Protein AF-X1KIE0-F1 (afdb_monomer_lite)

Sequence (205 aa):
MEVHEKKILDLMSRERAHKWVFWRILEFCVAPKPRAEIGKMILKLPEMGASIFGPAVLMGWLEEAGGIEKVKEKWTATDAGKKVLELEAPEKKILDAVSEEPPYKEIFKRVLKFCESPRTKVEIVEMVEPLIPSERGSTSTTTGTYPCKSPKCCSRLRETRRSSAVNPTYFISKLEEVGGLRWVEKKWRTTEAGRKINQKGEFLG

Radius of gyration: 23.72 Å; chains: 1; bounding box: 44×44×81 Å

Organism: NCBI:txid412755

pLDDT: mean 83.49, std 19.48, range [34.91, 98.38]

Secondary structure (DSSP, 8-state):
--HHHHHHHHHHHHSGGGHHHHHHHHHHTTS-B-HHHHHHHHHTSGGGGG-SS-HHHHHHHHHHHTSEEEETTEEEE-HHHHHHHHHT-HHHHHHHHHHS-GGGHHHHHHHHHHTTS-B-HHHHHHHHGGGS------------------TT-TTS--------PPPTHHHHHHHHHTTSEEEETTEEEE-HHHHHHHHS-GGG-

Foldseek 3Di:
DDQLLVLLVVVCVVPVLCVVVLLVLLVVQQPWAALVVNQVVSCPDQSCVPDPDGSVVSVVSCVVSQQWDDDPNTIHGDPSVVVNNVVLVLLVLLVVLLVVDVLCVVLLLVLLVVQQPWAAPVVQQVVRVVSFDDPPPPPPDDPDDDDDPDPPPPDDDPPPPPPVGPRSCVSVVSCVSSQQWDQGPNTIHGDPSVVCNNPVVVVVD

Structure (mmCIF, N/CA/C/O backbone):
data_AF-X1KIE0-F1
#
_entry.id   AF-X1KIE0-F1
#
loop_
_atom_site.group_PDB
_atom_site.id
_atom_site.type_symbol
_atom_site.label_atom_id
_atom_site.label_alt_id
_atom_site.label_comp_id
_atom_site.label_asym_id
_atom_site.label_entity_id
_atom_site.label_seq_id
_atom_site.pdbx_PDB_ins_code
_atom_site.Cartn_x
_atom_site.Cartn_y
_atom_site.Cartn_z
_atom_site.occupancy
_atom_site.B_iso_or_equiv
_atom_site.auth_seq_id
_atom_site.auth_comp_id
_atom_site.auth_asym_id
_atom_site.auth_atom_id
_atom_site.pdbx_PDB_model_num
ATOM 1 N N . MET A 1 1 ? -19.797 7.497 -3.974 1.00 65.81 1 MET A N 1
ATOM 2 C CA . MET A 1 1 ? -18.64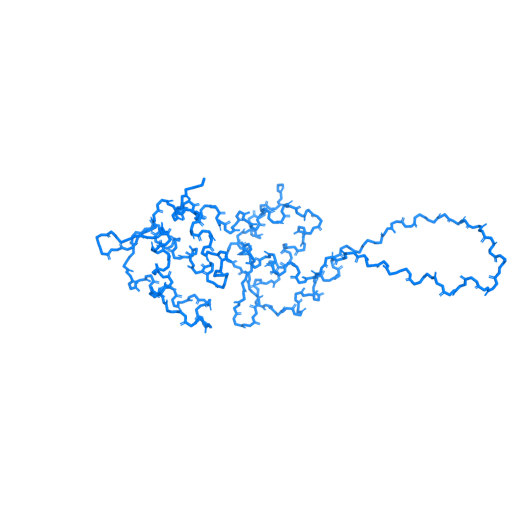0 7.349 -3.069 1.00 65.81 1 MET A CA 1
ATOM 3 C C . MET A 1 1 ? -19.008 8.046 -1.780 1.00 65.81 1 MET A C 1
ATOM 5 O O . MET A 1 1 ? -19.402 9.207 -1.845 1.00 65.81 1 MET A O 1
ATOM 9 N N . GLU A 1 2 ? -18.977 7.324 -0.667 1.00 85.94 2 GLU A N 1
ATOM 10 C CA . GLU A 1 2 ? -19.355 7.856 0.648 1.00 85.94 2 GLU A CA 1
ATOM 11 C C . GLU A 1 2 ? -18.370 8.936 1.117 1.00 85.94 2 GLU A C 1
ATOM 13 O O . GLU A 1 2 ? -17.208 8.970 0.700 1.00 85.94 2 GLU A O 1
ATOM 18 N N . VAL A 1 3 ? -18.812 9.821 2.016 1.00 93.25 3 VAL A N 1
ATOM 19 C CA . VAL A 1 3 ? -17.989 10.939 2.521 1.00 93.25 3 VAL A CA 1
ATOM 20 C C . VAL A 1 3 ? -16.682 10.442 3.149 1.00 93.25 3 VAL A C 1
ATOM 22 O O . VAL A 1 3 ? -15.626 11.034 2.925 1.00 93.25 3 VAL A O 1
ATOM 25 N N . HIS A 1 4 ? -16.738 9.346 3.907 1.00 95.06 4 HIS A N 1
ATOM 26 C CA . HIS A 1 4 ? -15.565 8.769 4.566 1.00 95.06 4 HIS A CA 1
ATOM 27 C C . HIS A 1 4 ? -14.614 8.078 3.585 1.00 95.06 4 HIS A C 1
ATOM 29 O O . HIS A 1 4 ? -13.408 8.283 3.685 1.00 95.06 4 HIS A O 1
ATOM 35 N N . GLU A 1 5 ? -15.130 7.359 2.580 1.00 96.19 5 GLU A N 1
ATOM 36 C CA . GLU A 1 5 ? -14.305 6.777 1.507 1.00 96.19 5 GLU A CA 1
ATOM 37 C C . GLU A 1 5 ? -13.448 7.862 0.844 1.00 96.19 5 GLU A C 1
ATOM 39 O O . GLU A 1 5 ? -12.231 7.720 0.726 1.00 96.19 5 GLU A O 1
ATOM 44 N N . LYS A 1 6 ? -14.074 8.996 0.497 1.00 95.31 6 LYS A N 1
ATOM 45 C CA . LYS A 1 6 ? -13.377 10.135 -0.104 1.00 95.31 6 LYS A CA 1
ATOM 46 C C . LYS A 1 6 ? -12.298 10.704 0.817 1.00 95.31 6 LYS A C 1
ATOM 48 O O . LYS A 1 6 ? -11.178 10.914 0.370 1.00 95.31 6 LYS A O 1
ATOM 53 N N . LYS A 1 7 ? -12.606 10.924 2.100 1.00 97.62 7 LYS A N 1
ATOM 54 C CA . LYS A 1 7 ? -11.638 11.463 3.075 1.00 97.62 7 LYS A CA 1
ATOM 55 C C . LYS A 1 7 ? -10.406 10.572 3.227 1.00 97.62 7 LYS A C 1
ATOM 57 O O . LYS A 1 7 ? -9.295 11.088 3.324 1.00 97.62 7 LYS A O 1
ATOM 62 N N . ILE A 1 8 ? -10.593 9.253 3.244 1.00 97.31 8 ILE A N 1
ATOM 63 C CA . ILE A 1 8 ? -9.490 8.292 3.358 1.00 97.31 8 ILE A CA 1
ATOM 64 C C . ILE A 1 8 ? -8.629 8.321 2.087 1.00 97.31 8 ILE A C 1
ATOM 66 O O . ILE A 1 8 ? -7.403 8.357 2.183 1.00 97.31 8 ILE A O 1
ATOM 70 N N . LEU A 1 9 ? -9.250 8.348 0.903 1.00 94.88 9 LEU A N 1
ATOM 71 C CA . LEU A 1 9 ? -8.524 8.454 -0.366 1.00 94.88 9 LEU A CA 1
ATOM 72 C C . LEU A 1 9 ? -7.757 9.780 -0.467 1.00 94.88 9 LEU A C 1
ATOM 74 O O . LEU A 1 9 ? -6.572 9.769 -0.788 1.00 94.88 9 LEU A O 1
ATOM 78 N N . ASP A 1 10 ? -8.381 10.901 -0.101 1.00 95.56 10 ASP A N 1
ATOM 79 C CA . ASP A 1 10 ? -7.740 12.220 -0.074 1.00 95.56 10 ASP A CA 1
ATOM 80 C C . ASP A 1 10 ? -6.539 12.239 0.893 1.00 95.56 10 ASP A C 1
ATOM 82 O O . ASP A 1 10 ? -5.481 12.785 0.564 1.00 95.56 10 ASP A O 1
ATOM 86 N N . LEU A 1 11 ? -6.662 11.597 2.066 1.00 96.12 11 LEU A N 1
ATOM 87 C CA . LEU A 1 11 ? -5.556 11.413 3.013 1.00 96.12 11 LEU A CA 1
ATOM 88 C C . LEU A 1 11 ? -4.405 10.628 2.371 1.00 96.12 11 LEU A C 1
ATOM 90 O O . LEU A 1 11 ? -3.263 11.082 2.408 1.00 96.12 11 LEU A O 1
ATOM 94 N N . MET A 1 12 ? -4.696 9.485 1.749 1.00 94.12 12 MET A N 1
ATOM 95 C CA . MET A 1 12 ? -3.697 8.653 1.068 1.00 94.12 12 MET A CA 1
ATOM 96 C C . MET A 1 12 ? -3.027 9.370 -0.112 1.00 94.12 12 MET A C 1
ATOM 98 O O . MET A 1 12 ? -1.842 9.159 -0.374 1.00 94.12 12 MET A O 1
ATOM 102 N N . SER A 1 13 ? -3.762 10.220 -0.829 1.00 91.38 13 SER A N 1
ATOM 103 C CA . SER A 1 13 ? -3.234 11.020 -1.936 1.00 91.38 13 SER A CA 1
ATOM 104 C C . SER A 1 13 ? -2.342 12.170 -1.472 1.00 91.38 13 SER A C 1
ATOM 106 O O . SER A 1 13 ? -1.367 12.486 -2.162 1.00 91.38 13 SER A O 1
ATOM 108 N N . ARG A 1 14 ? -2.661 12.797 -0.332 1.00 93.06 14 ARG A N 1
ATOM 109 C CA . ARG A 1 14 ? -1.864 13.878 0.267 1.00 93.06 14 ARG A CA 1
ATOM 110 C C . ARG A 1 14 ? -0.594 13.333 0.914 1.00 93.06 14 ARG A C 1
ATOM 112 O O . ARG A 1 14 ? 0.503 13.787 0.607 1.00 93.06 14 ARG A O 1
ATOM 119 N N . GLU A 1 15 ? -0.740 12.307 1.739 1.00 92.25 15 GLU A N 1
ATOM 120 C CA . GLU A 1 15 ? 0.341 11.691 2.506 1.00 92.25 15 GLU A CA 1
ATOM 121 C C . GLU A 1 15 ? 0.935 10.490 1.754 1.00 92.25 15 GLU A C 1
ATOM 123 O O . GLU A 1 15 ? 0.942 9.356 2.238 1.00 92.25 15 GLU A O 1
ATOM 128 N N . ARG A 1 16 ? 1.434 10.723 0.532 1.00 85.69 16 ARG A N 1
ATOM 129 C CA . ARG A 1 16 ? 1.871 9.648 -0.386 1.00 85.69 16 ARG A CA 1
ATOM 130 C C . ARG A 1 16 ? 2.913 8.708 0.219 1.00 85.69 16 ARG A C 1
ATOM 132 O O . ARG A 1 16 ? 2.853 7.506 -0.018 1.00 85.69 16 ARG A O 1
ATOM 139 N N . ALA A 1 17 ? 3.833 9.244 1.024 1.00 86.88 17 ALA A N 1
ATOM 140 C CA . ALA A 1 17 ? 4.865 8.459 1.704 1.00 86.88 17 ALA A CA 1
ATOM 141 C C . ALA A 1 17 ? 4.279 7.459 2.720 1.00 86.88 17 ALA A C 1
ATOM 143 O O . ALA A 1 17 ? 4.866 6.407 2.966 1.00 86.88 17 ALA A O 1
ATOM 144 N N . HIS A 1 18 ? 3.105 7.763 3.278 1.00 91.69 18 HIS A N 1
ATOM 145 C CA . HIS A 1 18 ? 2.402 6.939 4.262 1.00 91.69 18 HIS A CA 1
ATOM 146 C C . HIS A 1 18 ? 1.192 6.216 3.689 1.00 91.69 18 HIS A C 1
ATOM 148 O O . HIS A 1 18 ? 0.582 5.426 4.405 1.00 91.69 18 HIS A O 1
ATOM 154 N N . LYS A 1 19 ? 0.859 6.415 2.409 1.00 92.00 19 LYS A N 1
ATOM 155 C CA . LYS A 1 19 ? -0.251 5.736 1.727 1.00 92.00 19 LYS A CA 1
ATOM 156 C C . LYS A 1 19 ? -0.271 4.236 2.026 1.00 92.00 19 LYS A C 1
ATOM 158 O O . LYS A 1 19 ? -1.287 3.699 2.464 1.00 92.00 19 LYS A O 1
ATOM 163 N N . TRP A 1 20 ? 0.871 3.574 1.845 1.00 89.75 20 TRP A N 1
ATOM 164 C CA . TRP A 1 20 ? 1.001 2.139 2.095 1.00 89.75 20 TRP A CA 1
ATOM 165 C C . TRP A 1 20 ? 0.930 1.783 3.580 1.00 89.75 20 TRP A C 1
ATOM 167 O O . TRP A 1 20 ? 0.427 0.716 3.917 1.00 89.75 20 TRP A O 1
ATOM 177 N N . VAL A 1 21 ? 1.338 2.682 4.479 1.00 94.12 21 VAL A N 1
ATOM 178 C CA . VAL A 1 21 ? 1.136 2.504 5.924 1.00 94.12 21 VAL A CA 1
ATOM 179 C C . VAL A 1 21 ? -0.352 2.538 6.259 1.00 94.12 21 VAL A C 1
ATOM 181 O O . VAL A 1 21 ? -0.827 1.646 6.956 1.00 94.12 21 VAL A O 1
ATOM 184 N N . PHE A 1 22 ? -1.115 3.494 5.722 1.00 96.19 22 PHE A N 1
ATOM 185 C CA . PHE A 1 22 ? -2.561 3.551 5.947 1.00 96.19 22 PHE A CA 1
ATOM 186 C C . PHE A 1 22 ? -3.277 2.326 5.394 1.00 96.19 22 PHE A C 1
ATOM 188 O O . PHE A 1 22 ? -4.094 1.735 6.096 1.00 96.19 22 PHE A O 1
ATOM 195 N N . TRP A 1 23 ? -2.927 1.902 4.177 1.00 94.88 23 TRP A N 1
ATOM 196 C CA . TRP A 1 23 ? -3.477 0.683 3.587 1.00 94.88 23 TRP A CA 1
ATOM 197 C C . TRP A 1 23 ? -3.196 -0.539 4.477 1.00 94.88 23 TRP A C 1
ATOM 199 O O . TRP A 1 23 ? -4.107 -1.304 4.779 1.00 94.88 23 TRP A O 1
ATOM 209 N N . ARG A 1 24 ? -1.973 -0.674 5.010 1.00 94.69 24 ARG A N 1
ATOM 210 C CA . ARG A 1 24 ? -1.612 -1.757 5.945 1.00 94.69 24 ARG A CA 1
ATOM 211 C C . ARG A 1 24 ? -2.337 -1.679 7.283 1.00 94.69 24 ARG A C 1
ATOM 213 O O . ARG A 1 24 ? -2.678 -2.718 7.839 1.00 94.69 24 ARG A O 1
ATOM 220 N N . ILE A 1 25 ? -2.578 -0.481 7.814 1.00 97.00 25 ILE A N 1
ATOM 221 C CA . ILE A 1 25 ? -3.369 -0.312 9.040 1.00 97.00 25 ILE A CA 1
ATOM 222 C C . ILE A 1 25 ? -4.800 -0.787 8.801 1.00 97.00 25 ILE A C 1
ATOM 224 O O . ILE A 1 25 ? -5.305 -1.571 9.603 1.00 97.00 25 ILE A O 1
ATOM 228 N N . LEU A 1 26 ? -5.429 -0.352 7.705 1.00 97.38 26 LEU A N 1
ATOM 229 C CA . LEU A 1 26 ? -6.776 -0.784 7.335 1.00 97.38 26 LEU A CA 1
ATOM 230 C C . LEU A 1 26 ? -6.835 -2.309 7.187 1.00 97.38 26 LEU A C 1
ATOM 232 O O . LEU A 1 26 ? -7.689 -2.938 7.806 1.00 97.38 26 LEU A O 1
ATOM 236 N N . GLU A 1 27 ? -5.894 -2.902 6.445 1.00 96.38 27 GLU A N 1
ATOM 237 C CA . GLU A 1 27 ? -5.797 -4.354 6.223 1.00 96.38 27 GLU A CA 1
ATOM 238 C C . GLU A 1 27 ? -5.680 -5.104 7.557 1.00 96.38 27 GLU A C 1
ATOM 240 O O . GLU A 1 27 ? -6.420 -6.050 7.829 1.00 96.38 27 GLU A O 1
ATOM 245 N N . PHE A 1 28 ? -4.790 -4.645 8.438 1.00 96.62 28 PHE A N 1
ATOM 246 C CA . PHE A 1 28 ? -4.546 -5.280 9.730 1.00 96.62 28 PHE A CA 1
ATOM 247 C C . PHE A 1 28 ? -5.722 -5.141 10.706 1.00 96.62 28 PHE A C 1
ATOM 249 O O . PHE A 1 28 ? -5.922 -6.014 11.553 1.00 96.62 28 PHE A O 1
ATOM 256 N N . CYS A 1 29 ? -6.497 -4.060 10.581 1.00 97.56 29 CYS A N 1
ATOM 257 C CA . CYS A 1 29 ? -7.661 -3.772 11.415 1.00 97.56 29 CYS A CA 1
ATOM 258 C C . CYS A 1 29 ? -8.970 -4.343 10.855 1.00 97.56 29 CYS A C 1
ATOM 260 O O . CYS A 1 29 ? -10.007 -4.134 11.477 1.00 97.56 29 CYS A O 1
ATOM 262 N N . VAL A 1 30 ? -8.971 -5.087 9.739 1.00 96.50 30 VAL A N 1
ATOM 263 C CA . VAL A 1 30 ? -10.179 -5.815 9.286 1.00 96.50 30 VAL A CA 1
ATOM 264 C C . VAL A 1 30 ? -10.739 -6.694 10.413 1.00 96.50 30 VAL A C 1
ATOM 266 O O . VAL A 1 30 ? -11.953 -6.789 10.581 1.00 96.50 30 VAL A O 1
ATOM 269 N N . ALA A 1 31 ? -9.852 -7.284 11.221 1.00 95.06 31 ALA A N 1
ATOM 270 C CA . ALA A 1 31 ? -10.195 -7.877 12.508 1.00 95.06 31 ALA A CA 1
ATOM 271 C C . ALA A 1 31 ? -9.854 -6.903 13.656 1.00 95.06 31 ALA A C 1
ATOM 273 O O . ALA A 1 31 ? -8.807 -6.262 13.591 1.00 95.06 31 ALA A O 1
ATOM 274 N N . PRO A 1 32 ? -10.644 -6.831 14.746 1.00 97.25 32 PRO A N 1
ATOM 275 C CA . PRO A 1 32 ? -10.358 -5.927 15.860 1.00 97.25 32 PRO A CA 1
ATOM 276 C C . PRO A 1 32 ? -8.996 -6.182 16.522 1.00 97.25 32 PRO A C 1
ATOM 278 O O . PRO A 1 32 ? -8.726 -7.286 17.011 1.00 97.25 32 PRO A O 1
ATOM 281 N N . LYS A 1 33 ? -8.163 -5.142 16.622 1.00 97.62 33 LYS A N 1
ATOM 282 C CA . LYS A 1 33 ? -6.801 -5.201 17.175 1.00 97.62 33 LYS A CA 1
ATOM 283 C C . LYS A 1 33 ? -6.594 -4.270 18.374 1.00 97.62 33 LYS A C 1
ATOM 285 O O . LYS A 1 33 ? -7.098 -3.149 18.383 1.00 97.62 33 LYS A O 1
ATOM 290 N N . PRO A 1 34 ? -5.800 -4.662 19.383 1.00 97.50 34 PRO A N 1
ATOM 291 C CA . PRO A 1 34 ? -5.324 -3.731 20.401 1.00 97.50 34 PRO A CA 1
ATOM 292 C C . PRO A 1 34 ? -4.413 -2.657 19.789 1.00 97.50 34 PRO A C 1
ATOM 294 O O . PRO A 1 34 ? -3.559 -2.964 18.954 1.00 97.50 34 PRO A O 1
ATOM 297 N N . ARG A 1 35 ? -4.500 -1.415 20.284 1.00 95.88 35 ARG A N 1
ATOM 298 C CA . ARG A 1 35 ? -3.652 -0.291 19.827 1.00 95.88 35 ARG A CA 1
ATOM 299 C C . ARG A 1 35 ? -2.161 -0.622 19.830 1.00 95.88 35 ARG A C 1
ATOM 301 O O . ARG A 1 35 ? -1.442 -0.265 18.904 1.00 95.88 35 ARG A O 1
ATOM 308 N N . ALA A 1 36 ? -1.701 -1.321 20.867 1.00 96.50 36 ALA A N 1
ATOM 309 C CA . ALA A 1 36 ? -0.300 -1.703 21.010 1.00 96.50 36 ALA A CA 1
ATOM 310 C C . ALA A 1 36 ? 0.168 -2.671 19.909 1.00 96.50 36 ALA A C 1
ATOM 312 O O . ALA A 1 36 ? 1.316 -2.595 19.478 1.00 96.50 36 ALA A O 1
ATOM 313 N N . GLU A 1 37 ? -0.703 -3.569 19.439 1.00 97.69 37 GLU A N 1
ATOM 314 C CA . GLU A 1 37 ? -0.383 -4.505 18.355 1.00 97.69 37 GLU A CA 1
ATOM 315 C C . GLU A 1 37 ? -0.262 -3.760 17.022 1.00 97.69 37 GLU A C 1
ATOM 317 O O . GLU A 1 37 ? 0.717 -3.950 16.300 1.00 97.69 37 GLU A O 1
ATOM 322 N N . ILE A 1 38 ? -1.194 -2.839 16.749 1.00 97.69 38 ILE A N 1
ATOM 323 C CA . ILE A 1 38 ? -1.161 -1.982 15.555 1.00 97.69 38 ILE A CA 1
ATOM 324 C C . ILE A 1 38 ? 0.106 -1.123 15.561 1.00 97.69 38 ILE A C 1
ATOM 326 O O . ILE A 1 38 ? 0.838 -1.097 14.576 1.00 97.69 38 ILE A O 1
ATOM 330 N N . GLY A 1 39 ? 0.424 -0.483 16.690 1.00 96.94 39 GLY A N 1
ATOM 331 C CA . GLY A 1 39 ? 1.631 0.332 16.829 1.00 96.94 39 GLY A CA 1
ATOM 332 C C . GLY A 1 39 ? 2.917 -0.457 16.572 1.00 96.94 39 GLY A C 1
ATOM 333 O O . GLY A 1 39 ? 3.785 0.005 15.832 1.00 96.94 39 GLY A O 1
ATOM 334 N N . LYS A 1 40 ? 3.023 -1.679 17.114 1.00 97.12 40 LYS A N 1
ATOM 335 C CA . LYS A 1 40 ? 4.156 -2.584 16.851 1.00 97.12 40 LYS A CA 1
ATOM 336 C C . LYS A 1 40 ? 4.248 -2.996 15.382 1.00 97.12 40 LYS A C 1
ATOM 338 O O . LYS A 1 40 ? 5.357 -3.142 14.880 1.00 97.12 40 LYS A O 1
ATOM 343 N N . MET A 1 41 ? 3.116 -3.219 14.714 1.00 96.81 41 MET A N 1
ATOM 344 C CA . MET A 1 41 ? 3.079 -3.531 13.284 1.00 96.81 41 MET A CA 1
ATOM 345 C C . MET A 1 41 ? 3.570 -2.336 12.461 1.00 96.81 41 MET A C 1
ATOM 347 O O . MET A 1 41 ? 4.490 -2.505 11.666 1.00 96.81 41 MET A O 1
ATOM 351 N N . ILE A 1 42 ? 3.047 -1.132 12.725 1.00 96.69 42 ILE A N 1
ATOM 352 C CA . ILE A 1 42 ? 3.433 0.098 12.017 1.00 96.69 42 ILE A CA 1
ATOM 353 C C . ILE A 1 42 ? 4.943 0.326 12.117 1.00 96.69 42 ILE A C 1
ATOM 355 O O . ILE A 1 42 ? 5.592 0.516 11.098 1.00 96.69 42 ILE A O 1
ATOM 359 N N . LEU A 1 43 ? 5.528 0.237 13.316 1.00 95.19 43 LEU A N 1
ATOM 360 C CA . LEU A 1 43 ? 6.967 0.469 13.525 1.00 95.19 43 LEU A CA 1
ATOM 361 C C . LEU A 1 43 ? 7.883 -0.513 12.777 1.00 95.19 43 LEU A C 1
ATOM 363 O O . LEU A 1 43 ? 9.057 -0.216 12.586 1.00 95.19 43 LEU A O 1
ATOM 367 N N . LYS A 1 44 ? 7.372 -1.678 12.363 1.00 93.50 44 LYS A N 1
ATOM 368 C CA . LYS A 1 44 ? 8.125 -2.649 11.553 1.00 93.50 44 LYS A CA 1
ATOM 369 C C . LYS A 1 44 ? 8.076 -2.338 10.057 1.00 93.50 44 LYS A C 1
ATOM 371 O O . LYS A 1 44 ? 8.789 -2.981 9.287 1.00 93.50 44 LYS A O 1
ATOM 376 N N . LEU A 1 45 ? 7.222 -1.411 9.625 1.00 90.88 45 LEU A N 1
ATOM 377 C CA . LEU A 1 45 ? 7.114 -1.030 8.223 1.00 90.88 45 LEU A CA 1
ATOM 378 C C . LEU A 1 45 ? 8.301 -0.136 7.830 1.00 90.88 45 LEU A C 1
ATOM 380 O O . LEU A 1 45 ? 8.626 0.804 8.557 1.00 90.88 45 LEU A O 1
ATOM 384 N N . PRO A 1 46 ? 8.946 -0.385 6.678 1.00 86.50 46 PRO A N 1
ATOM 385 C CA . PRO A 1 46 ? 10.118 0.380 6.262 1.00 86.50 46 PRO A CA 1
ATOM 386 C C . PRO A 1 46 ? 9.812 1.860 5.992 1.00 86.50 46 PRO A C 1
ATOM 388 O O . PRO A 1 46 ? 10.699 2.691 6.170 1.00 86.50 46 PRO A O 1
ATOM 391 N N . GLU A 1 47 ? 8.569 2.215 5.643 1.00 86.88 47 GLU A N 1
ATOM 392 C CA . GLU A 1 47 ? 8.105 3.605 5.507 1.00 86.88 47 GLU A CA 1
ATOM 393 C C . GLU A 1 47 ? 8.313 4.425 6.787 1.00 86.88 47 GLU A C 1
ATOM 395 O O . GLU A 1 47 ? 8.475 5.644 6.731 1.00 86.88 47 GLU A O 1
ATOM 400 N N . MET A 1 48 ? 8.350 3.765 7.946 1.00 91.19 48 MET A N 1
ATOM 401 C CA . MET A 1 48 ? 8.559 4.435 9.226 1.00 91.19 48 MET A CA 1
ATOM 402 C C . MET A 1 48 ? 10.021 4.799 9.484 1.00 91.19 48 MET A C 1
ATOM 404 O O . MET A 1 48 ? 10.276 5.662 10.317 1.00 91.19 48 MET A O 1
ATOM 408 N N . GLY A 1 49 ? 10.982 4.206 8.765 1.00 83.38 49 GLY A N 1
ATOM 409 C CA . GLY A 1 49 ? 12.414 4.406 9.019 1.00 83.38 49 GLY A CA 1
ATOM 410 C C . GLY A 1 49 ? 12.900 5.849 8.830 1.00 83.38 49 GLY A C 1
ATOM 411 O O . GLY A 1 49 ? 13.891 6.239 9.437 1.00 83.38 49 GLY A O 1
ATOM 412 N N . ALA A 1 50 ? 12.194 6.644 8.021 1.00 80.38 50 ALA A N 1
ATOM 413 C CA . ALA A 1 50 ? 12.466 8.069 7.811 1.00 80.38 50 ALA A CA 1
ATOM 414 C C . ALA A 1 50 ? 11.294 8.970 8.240 1.00 80.38 50 ALA A C 1
ATOM 416 O O . ALA A 1 50 ? 11.281 10.162 7.933 1.00 80.38 50 ALA A O 1
ATOM 417 N N . SER A 1 51 ? 10.279 8.414 8.907 1.00 89.12 51 SER A N 1
ATOM 418 C CA . SER A 1 51 ? 9.090 9.178 9.260 1.00 89.12 51 SER A CA 1
ATOM 419 C C . SER A 1 51 ? 9.293 9.977 10.543 1.00 89.12 51 SER A C 1
ATOM 421 O O . SER A 1 51 ? 9.721 9.446 11.562 1.00 89.12 51 SER A O 1
ATOM 423 N N . ILE A 1 52 ? 8.895 11.249 10.507 1.00 92.00 52 ILE A N 1
ATOM 424 C CA . ILE A 1 52 ? 8.783 12.095 11.703 1.00 92.00 52 ILE A CA 1
ATOM 425 C C . ILE A 1 52 ? 7.512 11.807 12.519 1.00 92.00 52 ILE A C 1
ATOM 427 O O . ILE A 1 52 ? 7.392 12.260 13.655 1.00 92.00 52 ILE A O 1
ATOM 431 N N . PHE A 1 53 ? 6.548 11.080 11.948 1.00 94.12 53 PHE A N 1
ATOM 432 C CA . PHE A 1 53 ? 5.269 10.787 12.583 1.00 94.12 53 PHE A CA 1
ATOM 433 C C . PHE A 1 53 ? 5.314 9.422 13.259 1.00 94.12 53 PHE A C 1
ATOM 435 O O . PHE A 1 53 ? 5.749 8.433 12.676 1.00 94.12 53 PHE A O 1
ATOM 442 N N . GLY A 1 54 ? 4.831 9.358 14.499 1.00 94.69 54 GLY A N 1
ATOM 443 C CA . GLY A 1 54 ? 4.688 8.099 15.221 1.00 94.69 54 GLY A CA 1
ATOM 444 C C . GLY A 1 54 ? 3.394 7.352 14.861 1.00 94.69 54 GLY A C 1
ATOM 445 O O . GLY A 1 54 ? 2.452 7.955 14.336 1.00 94.69 54 GLY A O 1
ATOM 446 N N . PRO A 1 55 ? 3.276 6.062 15.233 1.00 96.88 55 PRO A N 1
ATOM 447 C CA . PRO A 1 55 ? 2.080 5.257 14.972 1.00 96.88 55 PRO A CA 1
ATOM 448 C C . PRO A 1 55 ? 0.772 5.889 15.460 1.00 96.88 55 PRO A C 1
ATOM 450 O O . PRO A 1 55 ? -0.251 5.788 14.793 1.00 96.88 55 PRO A O 1
ATOM 453 N N . ALA A 1 56 ? 0.805 6.567 16.612 1.00 96.44 56 ALA A N 1
ATOM 454 C CA . ALA A 1 56 ? -0.373 7.205 17.192 1.00 96.44 56 ALA A CA 1
ATOM 455 C C . ALA A 1 56 ? -0.950 8.321 16.305 1.00 96.44 56 ALA A C 1
ATOM 457 O O . ALA A 1 56 ? -2.169 8.452 16.241 1.00 96.44 56 ALA A O 1
ATOM 458 N N . VAL A 1 57 ? -0.091 9.085 15.621 1.00 97.62 57 VAL A N 1
ATOM 459 C CA . VAL A 1 57 ? -0.501 10.174 14.721 1.00 97.62 57 VAL A CA 1
ATOM 460 C C . VAL A 1 57 ? -1.150 9.596 13.467 1.00 97.62 57 VAL A C 1
ATOM 462 O O . VAL A 1 57 ? -2.258 9.984 13.117 1.00 97.62 57 VAL A O 1
ATOM 465 N N . LEU A 1 58 ? -0.507 8.600 12.847 1.00 97.38 58 LEU A N 1
ATOM 466 C CA . LEU A 1 58 ? -1.029 7.949 11.641 1.00 97.38 58 LEU A CA 1
ATOM 467 C C . LEU A 1 58 ? -2.373 7.253 11.895 1.00 97.38 58 LEU A C 1
ATOM 469 O O . LEU A 1 58 ? -3.280 7.337 11.071 1.00 97.38 58 LEU A O 1
ATOM 473 N N . MET A 1 59 ? -2.516 6.594 13.049 1.00 97.94 59 MET A N 1
ATOM 474 C CA . MET A 1 59 ? -3.799 6.027 13.468 1.00 97.94 59 MET A CA 1
ATOM 475 C C . MET A 1 59 ? -4.852 7.113 13.696 1.00 97.94 59 MET A C 1
ATOM 477 O O . MET A 1 59 ? -5.979 6.941 13.248 1.00 97.94 59 MET A O 1
ATOM 481 N N . GLY A 1 60 ? -4.488 8.220 14.352 1.00 98.00 60 GLY A N 1
ATOM 482 C CA . GLY A 1 60 ? -5.395 9.344 14.593 1.00 98.00 60 GLY A CA 1
ATOM 483 C C . GLY A 1 60 ? -5.950 9.931 13.297 1.00 98.00 60 GLY A C 1
ATOM 484 O O . GLY A 1 60 ? -7.157 10.088 13.172 1.00 98.00 60 GLY A O 1
ATOM 485 N N . TRP A 1 61 ? -5.107 10.143 12.284 1.00 98.06 61 TRP A N 1
ATOM 486 C CA . TRP A 1 61 ? -5.565 10.635 10.979 1.00 98.06 61 TRP A CA 1
ATOM 487 C C . TRP A 1 61 ? -6.521 9.672 10.273 1.00 98.06 61 TRP A C 1
ATOM 489 O O . TRP A 1 61 ? -7.491 10.109 9.656 1.00 98.06 61 TRP A O 1
ATOM 499 N N . LEU A 1 62 ? -6.273 8.362 10.361 1.00 97.81 62 LEU A N 1
ATOM 500 C CA . LEU A 1 62 ? -7.197 7.365 9.817 1.00 97.81 62 LEU A CA 1
ATOM 501 C C . LEU A 1 62 ? -8.519 7.318 10.582 1.00 97.81 62 LEU A C 1
ATOM 503 O O . LEU A 1 62 ? -9.565 7.141 9.962 1.00 97.81 62 LEU A O 1
ATOM 507 N N . GLU A 1 63 ? -8.480 7.464 11.903 1.00 98.00 63 GLU A N 1
ATOM 508 C CA . GLU A 1 63 ? -9.668 7.522 12.757 1.00 98.00 63 GLU A CA 1
ATOM 509 C C . GLU A 1 63 ? -10.508 8.768 12.431 1.00 98.00 63 GLU A C 1
ATOM 511 O O . GLU A 1 63 ? -11.696 8.652 12.143 1.00 98.00 63 GLU A O 1
ATOM 516 N N . GLU A 1 64 ? -9.881 9.942 12.323 1.00 97.88 64 GLU A N 1
ATOM 517 C CA . GLU A 1 64 ? -10.529 11.201 11.921 1.00 97.88 64 GLU A CA 1
ATOM 518 C C . GLU A 1 64 ? -11.109 11.155 10.496 1.00 97.88 64 GLU A C 1
ATOM 520 O O . GLU A 1 64 ? -12.174 11.721 10.223 1.00 97.88 64 GLU A O 1
ATOM 525 N N . ALA A 1 65 ? -10.441 10.460 9.571 1.00 97.75 65 ALA A N 1
ATOM 526 C CA . ALA A 1 65 ? -10.963 10.225 8.226 1.00 97.75 65 ALA A CA 1
ATOM 527 C C . ALA A 1 65 ? -12.157 9.246 8.214 1.00 97.75 65 ALA A C 1
ATOM 529 O O . ALA A 1 65 ? -12.928 9.228 7.249 1.00 97.75 65 ALA A O 1
ATOM 530 N N . GLY A 1 66 ? -12.352 8.475 9.288 1.00 97.81 66 GLY A N 1
ATOM 531 C CA . GLY A 1 66 ? -13.373 7.435 9.411 1.00 97.81 66 GLY A CA 1
ATOM 532 C C . GLY A 1 66 ? -12.969 6.101 8.785 1.00 97.81 66 GLY A C 1
ATOM 533 O O . GLY A 1 66 ? -13.840 5.342 8.372 1.00 97.81 66 GLY A O 1
ATOM 534 N N . GLY A 1 67 ? -11.670 5.816 8.665 1.00 97.62 67 GLY A N 1
ATOM 535 C CA . GLY A 1 67 ? -11.147 4.543 8.155 1.00 97.62 67 GLY A CA 1
ATOM 536 C C . GLY A 1 67 ? -11.038 3.447 9.216 1.00 97.62 67 GLY A C 1
ATOM 537 O O . GLY A 1 67 ? -11.236 2.271 8.911 1.00 97.62 67 GLY A O 1
ATOM 538 N N . ILE A 1 68 ? -10.762 3.823 10.466 1.00 98.38 68 ILE A N 1
ATOM 539 C CA . ILE A 1 68 ? -10.768 2.919 11.623 1.00 98.38 68 ILE A CA 1
ATOM 540 C C . ILE A 1 68 ? -11.586 3.527 12.759 1.00 98.38 68 ILE A C 1
ATOM 542 O O . ILE A 1 68 ? -11.734 4.741 12.836 1.00 98.38 68 ILE A O 1
ATOM 546 N N . GLU A 1 69 ? -12.072 2.688 13.662 1.00 98.12 69 GLU A N 1
ATOM 547 C CA . GLU A 1 69 ? -12.820 3.111 14.844 1.00 98.12 69 GLU A CA 1
ATOM 548 C C . GLU A 1 69 ? -12.475 2.248 16.058 1.00 98.12 69 GLU A C 1
ATOM 550 O O . GLU A 1 69 ? -12.034 1.100 15.923 1.00 98.12 69 GLU A O 1
ATOM 555 N N . LYS A 1 70 ? -12.689 2.793 17.259 1.00 97.75 70 LYS A N 1
ATOM 556 C CA . LYS A 1 70 ? -12.494 2.079 18.522 1.00 97.75 70 LYS A CA 1
ATOM 557 C C . LYS A 1 70 ? -13.795 1.407 18.978 1.00 97.75 70 LYS A C 1
ATOM 559 O O . LYS A 1 70 ? -14.762 2.077 19.321 1.00 97.75 70 LYS A O 1
ATOM 564 N N . VAL A 1 71 ? -13.782 0.081 19.102 1.00 96.00 71 VAL A N 1
ATOM 565 C CA . VAL A 1 71 ? -14.881 -0.751 19.616 1.00 96.00 71 VAL A CA 1
ATOM 566 C C . VAL A 1 71 ? -14.375 -1.615 20.772 1.00 96.00 71 VAL A C 1
ATOM 568 O O . VAL A 1 71 ? -13.481 -2.441 20.590 1.00 96.00 71 VAL A O 1
ATOM 571 N N . LYS A 1 72 ? -14.955 -1.454 21.973 1.00 92.12 72 LYS A N 1
ATOM 572 C CA . LYS A 1 72 ? -14.620 -2.243 23.183 1.00 92.12 72 LYS A CA 1
ATOM 573 C C . LYS A 1 72 ? -13.099 -2.363 23.422 1.00 92.12 72 LYS A C 1
ATOM 575 O O . LYS A 1 72 ? -12.572 -3.464 23.564 1.00 92.12 72 LYS A O 1
ATOM 580 N N . GLU A 1 73 ? -12.394 -1.229 23.420 1.00 93.44 73 GLU A N 1
ATOM 581 C CA . GLU A 1 73 ? -10.929 -1.125 23.605 1.00 93.44 73 GLU A CA 1
ATOM 582 C C . GLU A 1 73 ? -10.037 -1.669 22.474 1.00 93.44 73 GLU A C 1
ATOM 584 O O . GLU A 1 73 ? -8.808 -1.680 22.596 1.00 93.44 73 GLU A O 1
ATOM 589 N N . LYS A 1 74 ? -10.615 -2.064 21.338 1.00 97.19 74 LYS A N 1
ATOM 590 C CA . LYS A 1 74 ? -9.878 -2.484 20.139 1.00 97.19 74 LYS A CA 1
ATOM 591 C C . LYS A 1 74 ? -10.199 -1.571 18.965 1.00 97.19 74 LYS A C 1
ATOM 593 O O . LYS A 1 74 ? -11.260 -0.969 18.932 1.00 97.19 74 LYS A O 1
ATOM 598 N N . TRP A 1 75 ? -9.294 -1.485 18.001 1.00 98.00 75 TRP A N 1
ATOM 599 C CA . TRP A 1 75 ? -9.488 -0.743 16.762 1.00 98.00 75 TRP A CA 1
ATOM 600 C C . TRP A 1 75 ? -9.844 -1.712 15.648 1.00 98.00 75 TRP A C 1
ATOM 602 O O . TRP A 1 75 ? -9.220 -2.766 15.516 1.00 98.00 75 TRP A O 1
ATOM 612 N N . THR A 1 76 ? -10.848 -1.351 14.867 1.00 98.31 76 THR A N 1
ATOM 613 C CA . THR A 1 76 ? -11.324 -2.117 13.718 1.00 98.31 76 THR A CA 1
ATOM 614 C C . THR A 1 76 ? -11.481 -1.187 12.524 1.00 98.31 76 THR A C 1
ATOM 616 O O . THR A 1 76 ? -11.749 0.001 12.693 1.00 98.31 76 THR A O 1
ATOM 619 N N . ALA A 1 77 ? -11.294 -1.706 11.315 1.00 98.06 77 ALA A N 1
ATOM 620 C CA . ALA A 1 77 ? -11.604 -0.983 10.094 1.00 98.06 77 ALA A CA 1
ATOM 621 C C . ALA A 1 77 ? -13.121 -0.798 9.996 1.00 98.06 77 ALA A C 1
ATOM 623 O O . ALA A 1 77 ? -13.881 -1.755 10.192 1.00 98.06 77 ALA A O 1
ATOM 624 N N . THR A 1 78 ? -13.540 0.423 9.682 1.00 98.06 78 THR A N 1
ATOM 625 C CA . THR A 1 78 ? -14.939 0.739 9.377 1.00 98.06 78 THR A CA 1
ATOM 626 C C . THR A 1 78 ? -15.320 0.142 8.023 1.00 98.06 78 THR A C 1
ATOM 628 O O . THR A 1 78 ? -14.459 -0.298 7.253 1.00 98.06 78 THR A O 1
AT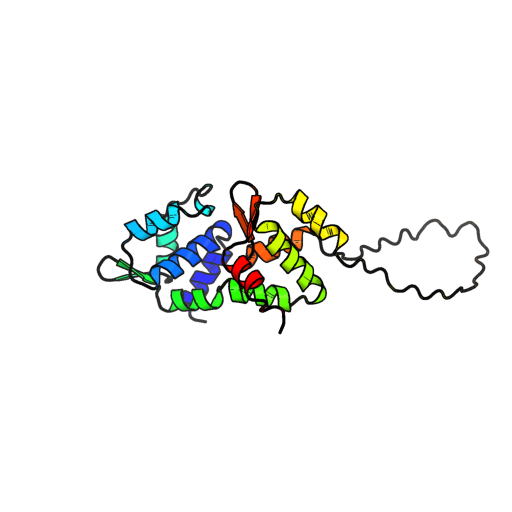OM 631 N N . ASP A 1 79 ? -16.603 0.171 7.672 1.00 97.50 79 ASP A N 1
ATOM 632 C CA . ASP A 1 79 ? -17.037 -0.272 6.343 1.00 97.50 79 ASP A CA 1
ATOM 633 C C . ASP A 1 79 ? -16.469 0.614 5.223 1.00 97.50 79 ASP A C 1
ATOM 635 O O . ASP A 1 79 ? -16.064 0.104 4.177 1.00 97.50 79 ASP A O 1
ATOM 639 N N . ALA A 1 80 ? -16.310 1.919 5.474 1.00 97.25 80 ALA A N 1
ATOM 640 C CA . ALA A 1 80 ? -15.609 2.818 4.559 1.00 97.25 80 ALA A CA 1
ATOM 641 C C . ALA A 1 80 ? -14.130 2.425 4.396 1.00 97.25 80 ALA A C 1
ATOM 643 O O . ALA A 1 80 ? -13.620 2.381 3.277 1.00 97.25 80 ALA A O 1
ATOM 644 N N . GLY A 1 81 ? -13.447 2.086 5.494 1.00 97.19 81 GLY A N 1
ATOM 645 C C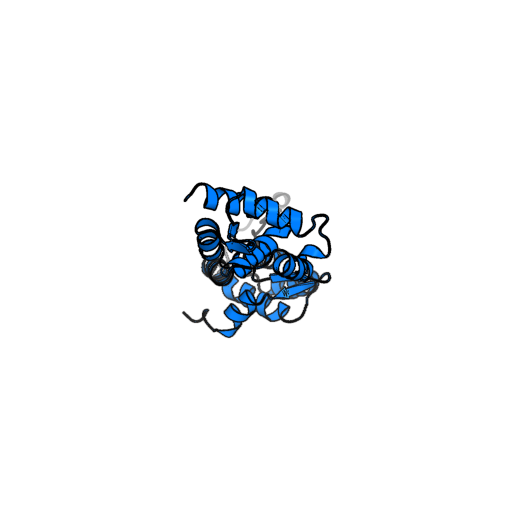A . GLY A 1 81 ? -12.066 1.601 5.471 1.00 97.19 81 GLY A CA 1
ATOM 646 C C . GLY A 1 81 ? -11.902 0.309 4.670 1.00 97.19 81 GLY A C 1
ATOM 647 O O . GLY A 1 81 ? -11.006 0.213 3.831 1.00 97.19 81 GLY A O 1
ATOM 648 N N . LYS A 1 82 ? -12.799 -0.665 4.868 1.00 96.56 82 LYS A N 1
ATOM 649 C CA . LYS A 1 82 ? -12.811 -1.927 4.107 1.00 96.56 82 LYS A CA 1
ATOM 650 C C . LYS A 1 82 ? -13.059 -1.693 2.620 1.00 96.56 82 LYS A C 1
ATOM 652 O O . LYS A 1 82 ? -12.354 -2.253 1.789 1.00 96.56 82 LYS A O 1
ATOM 657 N N . LYS A 1 83 ? -13.990 -0.809 2.268 1.00 95.62 83 LYS A N 1
ATOM 658 C CA . LYS A 1 83 ? -14.249 -0.470 0.866 1.00 95.62 83 LYS A CA 1
ATOM 659 C C . LYS A 1 83 ? -13.061 0.225 0.205 1.00 95.62 83 LYS A C 1
ATOM 661 O O . LYS A 1 83 ? -12.742 -0.058 -0.945 1.00 95.62 83 LYS A O 1
ATOM 666 N N . VAL A 1 84 ? -12.341 1.083 0.931 1.00 95.25 84 VAL A N 1
ATOM 667 C CA . VAL A 1 84 ? -11.091 1.666 0.421 1.00 95.25 84 VAL A CA 1
ATOM 668 C C . VAL A 1 84 ? -10.006 0.606 0.219 1.00 95.25 84 VAL A C 1
ATOM 670 O O . VAL A 1 84 ? -9.271 0.709 -0.757 1.00 95.25 84 VAL A O 1
ATOM 673 N N . LEU A 1 85 ? -9.919 -0.438 1.054 1.00 92.75 85 LEU A N 1
ATOM 674 C CA . LEU A 1 85 ? -8.994 -1.556 0.802 1.00 92.75 85 LEU A CA 1
ATOM 675 C C . LEU A 1 85 ? -9.267 -2.245 -0.534 1.00 92.75 85 LEU A C 1
ATOM 677 O O . LEU A 1 85 ? -8.319 -2.565 -1.249 1.00 92.75 85 LEU A O 1
ATOM 681 N N . GLU A 1 86 ? -10.540 -2.449 -0.871 1.00 89.81 86 GLU A N 1
ATOM 682 C CA . GLU A 1 86 ? -10.951 -3.041 -2.147 1.00 89.81 86 GLU A CA 1
ATOM 683 C C . GLU A 1 86 ? -10.611 -2.122 -3.331 1.00 89.81 86 GLU A C 1
ATOM 685 O O . GLU A 1 86 ? -10.117 -2.587 -4.359 1.00 89.81 86 GLU A O 1
ATOM 690 N N . LEU A 1 87 ? -10.825 -0.809 -3.184 1.00 88.88 87 LEU A N 1
ATOM 691 C CA . LEU A 1 87 ? -10.520 0.191 -4.218 1.00 88.88 87 LEU A CA 1
ATOM 692 C C . LEU A 1 87 ? -9.012 0.397 -4.428 1.00 88.88 87 LEU A C 1
ATOM 694 O O . LEU A 1 87 ? -8.556 0.588 -5.555 1.00 88.88 87 LEU A O 1
ATOM 698 N N . GLU A 1 88 ? -8.228 0.366 -3.352 1.00 88.38 88 GLU A N 1
ATOM 699 C CA . GLU A 1 88 ? -6.772 0.541 -3.358 1.00 88.38 88 GLU A CA 1
ATOM 700 C C . GLU A 1 88 ? -6.012 -0.792 -3.421 1.00 88.38 88 GLU A C 1
ATOM 702 O O . GLU A 1 88 ? -4.805 -0.813 -3.183 1.00 88.38 88 GLU A O 1
ATOM 707 N N . ALA A 1 89 ? -6.685 -1.901 -3.745 1.00 87.12 89 ALA A N 1
ATOM 708 C CA . ALA A 1 89 ? -6.076 -3.225 -3.803 1.00 87.12 89 ALA A CA 1
ATOM 709 C C . ALA A 1 89 ? -4.860 -3.235 -4.761 1.00 87.12 89 ALA A C 1
ATOM 711 O O . ALA A 1 89 ? -5.032 -3.084 -5.976 1.00 87.12 89 ALA A O 1
ATOM 712 N N . PRO A 1 90 ? -3.627 -3.435 -4.253 1.00 85.00 90 PRO A N 1
ATOM 713 C CA . PRO A 1 90 ? -2.416 -3.264 -5.054 1.00 85.00 90 PRO A CA 1
ATOM 714 C C . PRO A 1 90 ? -2.327 -4.263 -6.208 1.00 85.00 90 PRO A C 1
ATOM 716 O O . PRO A 1 90 ? -1.927 -3.892 -7.302 1.00 85.00 90 PRO A O 1
ATOM 719 N N . GLU A 1 91 ? -2.747 -5.514 -6.002 1.00 87.19 91 GLU A N 1
ATOM 720 C CA . GLU A 1 91 ? -2.742 -6.548 -7.050 1.00 87.19 91 GLU A CA 1
ATOM 721 C C . GLU A 1 91 ? -3.578 -6.114 -8.266 1.00 87.19 91 GLU A C 1
ATOM 723 O O . GLU A 1 91 ? -3.089 -6.147 -9.396 1.00 87.19 91 GLU A O 1
ATOM 728 N N . LYS A 1 92 ? -4.791 -5.600 -8.023 1.00 87.00 92 LYS A N 1
ATOM 729 C CA . LYS A 1 92 ? -5.669 -5.069 -9.070 1.00 87.00 92 LYS A CA 1
ATOM 730 C C . LYS A 1 92 ? -5.052 -3.848 -9.755 1.00 87.00 92 LYS A C 1
ATOM 732 O O . LYS A 1 92 ? -4.990 -3.809 -10.975 1.00 87.00 92 LYS A O 1
ATOM 737 N N . LYS A 1 93 ? -4.524 -2.887 -8.991 1.00 89.50 93 LYS A N 1
ATOM 738 C CA . LYS A 1 93 ? -3.922 -1.669 -9.562 1.00 89.50 93 LYS A CA 1
ATOM 739 C C . LYS A 1 93 ? -2.674 -1.934 -10.395 1.00 89.50 93 LYS A C 1
ATOM 741 O O . LYS A 1 93 ? -2.457 -1.254 -11.394 1.00 89.50 93 LYS A O 1
ATOM 746 N N . ILE A 1 94 ? -1.853 -2.903 -9.992 1.00 89.56 94 ILE A N 1
ATOM 747 C CA . ILE A 1 94 ? -0.710 -3.350 -10.792 1.00 89.56 94 ILE A CA 1
ATOM 748 C C . ILE A 1 94 ? -1.218 -3.938 -12.110 1.00 89.56 94 ILE A C 1
ATOM 750 O O . ILE A 1 94 ? -0.695 -3.585 -13.164 1.00 89.56 94 ILE A O 1
ATOM 754 N N . LEU A 1 95 ? -2.231 -4.807 -12.064 1.00 87.69 95 LEU A N 1
ATOM 755 C CA . LEU A 1 95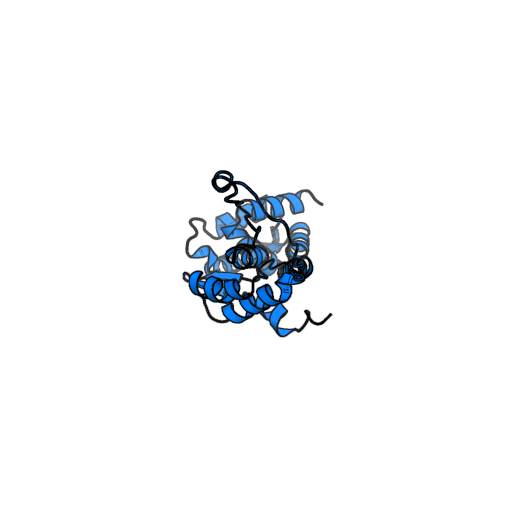 ? -2.794 -5.424 -13.263 1.00 87.69 95 LEU A CA 1
ATOM 756 C C . LEU A 1 95 ? -3.410 -4.386 -14.209 1.00 87.69 95 LEU A C 1
ATOM 758 O O . LEU A 1 95 ? -3.117 -4.422 -15.404 1.00 87.69 95 LEU A O 1
ATOM 762 N N . ASP A 1 96 ? -4.198 -3.450 -13.680 1.00 88.31 96 ASP A N 1
ATOM 763 C CA . ASP A 1 96 ? -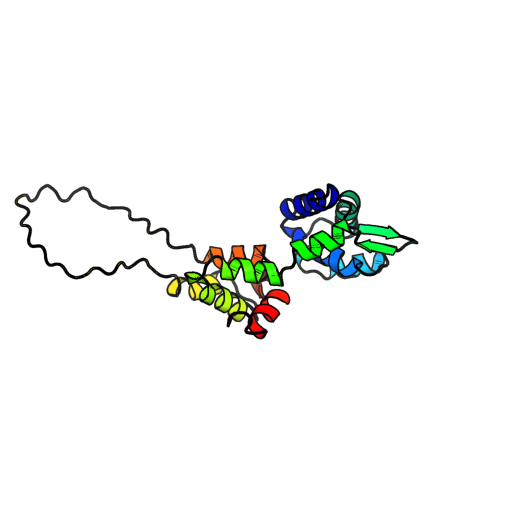4.820 -2.365 -14.445 1.00 88.31 96 ASP A CA 1
ATOM 764 C C . ASP A 1 96 ? -3.738 -1.510 -15.127 1.00 88.31 96 ASP A C 1
ATOM 766 O O . ASP A 1 96 ? -3.742 -1.376 -16.348 1.00 88.31 96 ASP A O 1
ATOM 770 N N . ALA A 1 97 ? -2.725 -1.050 -14.379 1.00 86.12 97 ALA A N 1
ATOM 771 C CA . ALA A 1 97 ? -1.625 -0.247 -14.924 1.00 86.12 97 ALA A CA 1
ATOM 772 C C . ALA A 1 97 ? -0.833 -0.962 -16.029 1.00 86.12 97 ALA A C 1
ATOM 774 O O . ALA A 1 97 ? -0.365 -0.331 -16.973 1.00 86.12 97 ALA A O 1
ATOM 775 N N . VAL A 1 98 ? -0.664 -2.279 -15.911 1.00 85.62 98 VAL A N 1
ATOM 776 C CA . VAL A 1 98 ? 0.020 -3.075 -16.932 1.00 85.62 98 VAL A CA 1
ATOM 777 C C . VAL A 1 98 ? -0.871 -3.321 -18.157 1.00 85.62 98 VAL A C 1
ATOM 779 O O . VAL A 1 98 ? -0.362 -3.428 -19.273 1.00 85.62 98 VAL A O 1
ATOM 782 N N . SER A 1 99 ? -2.186 -3.419 -17.966 1.00 84.12 99 SER A N 1
ATOM 783 C CA . SER A 1 99 ? -3.157 -3.690 -19.034 1.00 84.12 99 SER A CA 1
ATOM 784 C C . SER A 1 99 ? -3.505 -2.441 -19.847 1.00 84.12 99 SER A C 1
ATOM 786 O O . SER A 1 99 ? -3.756 -2.549 -21.045 1.00 84.12 99 SER A O 1
ATOM 788 N N . GLU A 1 100 ? -3.471 -1.263 -19.221 1.00 85.00 100 GLU A N 1
ATOM 789 C CA . GLU A 1 100 ? -3.674 0.041 -19.869 1.00 85.00 100 GLU A CA 1
ATOM 790 C C . GLU A 1 100 ? -2.606 0.349 -20.933 1.00 85.00 100 GLU A C 1
ATOM 792 O O . GLU A 1 100 ? -2.874 1.081 -21.885 1.00 85.00 100 GLU A O 1
ATOM 797 N N . GLU A 1 101 ? -1.408 -0.236 -20.812 1.00 81.25 101 GLU A N 1
ATOM 798 C CA . GLU A 1 101 ? -0.265 0.052 -21.684 1.00 81.25 101 GLU A CA 1
ATOM 799 C C . GLU A 1 101 ? 0.347 -1.227 -22.293 1.00 81.25 101 GLU A C 1
ATOM 801 O O . GLU A 1 101 ? 1.479 -1.609 -21.964 1.00 81.25 101 GLU A O 1
ATOM 806 N N . PRO A 1 102 ? -0.354 -1.894 -23.238 1.00 78.50 102 PRO A N 1
ATOM 807 C CA . PRO A 1 102 ? 0.090 -3.164 -23.816 1.00 78.50 102 PRO A CA 1
ATOM 808 C C . PRO A 1 102 ? 1.524 -3.175 -24.380 1.00 78.50 102 PRO A C 1
ATOM 810 O O . PRO A 1 102 ? 2.224 -4.163 -24.142 1.00 78.50 102 PRO A O 1
ATOM 813 N N . PRO A 1 103 ? 2.028 -2.115 -25.058 1.00 84.94 103 PRO A N 1
ATOM 814 C CA . PRO A 1 103 ? 3.406 -2.092 -25.565 1.00 84.94 103 PRO A CA 1
ATOM 815 C C . PRO A 1 103 ? 4.476 -2.184 -24.471 1.00 84.94 103 PRO A C 1
ATOM 817 O O . PRO A 1 103 ? 5.611 -2.572 -24.742 1.00 84.94 103 PRO A O 1
ATOM 820 N N . TYR A 1 104 ? 4.128 -1.828 -23.235 1.00 88.25 104 TYR A N 1
ATOM 821 C CA . TYR A 1 104 ? 5.048 -1.765 -22.105 1.00 88.25 104 TYR A CA 1
ATOM 822 C C . TYR A 1 104 ? 4.838 -2.881 -21.082 1.00 88.25 104 TYR A C 1
ATOM 824 O O . TYR A 1 104 ? 5.613 -2.997 -20.128 1.00 88.25 104 TYR A O 1
ATOM 832 N N . LYS A 1 105 ? 3.841 -3.748 -21.300 1.00 88.44 105 LYS A N 1
ATOM 833 C CA . LYS A 1 105 ? 3.504 -4.881 -20.428 1.00 88.44 105 LYS A CA 1
ATOM 834 C C . LYS A 1 105 ? 4.724 -5.718 -20.048 1.00 88.44 105 LYS A C 1
ATOM 836 O O . LYS A 1 105 ? 4.942 -6.013 -18.873 1.00 88.44 105 LYS A O 1
ATOM 841 N N . GLU A 1 106 ? 5.563 -6.050 -21.026 1.00 88.69 106 GLU A N 1
ATOM 842 C CA . GLU A 1 106 ? 6.778 -6.839 -20.791 1.00 88.69 106 GLU A CA 1
ATOM 843 C C . GLU A 1 106 ? 7.863 -6.070 -20.025 1.00 88.69 106 GLU A C 1
ATOM 845 O O . GLU A 1 106 ? 8.604 -6.669 -19.244 1.00 88.69 106 GLU A O 1
ATOM 850 N N . ILE A 1 107 ? 7.925 -4.743 -20.172 1.00 92.62 107 ILE A N 1
ATOM 851 C CA . ILE A 1 107 ? 8.855 -3.898 -19.413 1.00 92.62 107 ILE A CA 1
ATOM 852 C C . ILE A 1 107 ? 8.458 -3.897 -17.935 1.00 92.62 107 ILE A C 1
ATOM 854 O O . ILE A 1 107 ? 9.299 -4.180 -17.081 1.00 92.62 107 ILE A O 1
ATOM 858 N N . PHE A 1 108 ? 7.177 -3.673 -17.620 1.00 92.69 108 PHE A N 1
ATOM 859 C CA . PHE A 1 108 ? 6.681 -3.710 -16.240 1.00 92.69 108 PHE A CA 1
ATOM 860 C C . PHE A 1 108 ? 6.967 -5.049 -15.553 1.00 92.69 108 PHE A C 1
ATOM 862 O O . PHE A 1 108 ? 7.533 -5.074 -14.457 1.00 92.69 108 PHE A O 1
ATOM 869 N N . LYS A 1 109 ? 6.658 -6.167 -16.220 1.00 90.44 109 LYS A N 1
ATOM 870 C CA . LYS A 1 109 ? 6.976 -7.519 -15.727 1.00 90.44 109 LYS A CA 1
ATOM 871 C C . LYS A 1 109 ? 8.462 -7.690 -15.443 1.00 90.44 109 LYS A C 1
ATOM 873 O O . LYS A 1 109 ? 8.853 -8.226 -14.403 1.00 90.44 109 LYS A O 1
ATOM 878 N N . ARG A 1 110 ? 9.311 -7.237 -16.367 1.00 93.19 110 ARG A N 1
ATOM 879 C CA . ARG A 1 110 ? 10.759 -7.387 -16.240 1.00 93.19 110 ARG A CA 1
ATOM 880 C C . ARG A 1 110 ? 11.309 -6.565 -15.085 1.00 93.19 110 ARG A C 1
ATOM 882 O O . ARG A 1 110 ? 12.147 -7.079 -14.350 1.00 93.19 110 ARG A O 1
ATOM 889 N N . VAL A 1 111 ? 10.803 -5.351 -14.874 1.00 95.06 111 VAL A N 1
ATOM 890 C CA . VAL A 1 111 ? 11.149 -4.529 -13.707 1.00 95.06 111 VAL A CA 1
ATOM 891 C C . VAL A 1 111 ? 10.724 -5.227 -12.411 1.00 95.06 111 VAL A C 1
ATOM 893 O O . VAL A 1 111 ? 11.559 -5.405 -11.525 1.00 95.06 111 VAL A O 1
ATOM 896 N N . LEU A 1 112 ? 9.475 -5.704 -12.314 1.00 94.12 112 LEU A N 1
ATOM 897 C CA . LEU A 1 112 ? 8.991 -6.442 -11.139 1.00 94.12 112 LEU A CA 1
ATOM 898 C C . LEU A 1 112 ? 9.844 -7.681 -10.847 1.00 94.12 112 LEU A C 1
ATOM 900 O O . LEU A 1 112 ? 10.155 -7.955 -9.691 1.00 94.12 112 LEU A O 1
ATOM 904 N N . LYS A 1 113 ? 10.255 -8.428 -11.874 1.00 94.62 113 LYS A N 1
ATOM 905 C CA . LYS A 1 113 ? 11.113 -9.608 -11.700 1.00 94.62 113 LYS A CA 1
ATOM 906 C C . LYS A 1 113 ? 12.532 -9.218 -11.285 1.00 94.62 113 LYS A C 1
ATOM 908 O O . LYS A 1 113 ? 13.109 -9.815 -10.382 1.00 94.62 113 LYS A O 1
ATOM 913 N N . PHE A 1 114 ? 13.103 -8.197 -11.918 1.00 95.00 114 PHE A N 1
ATOM 914 C CA . PHE A 1 114 ? 14.470 -7.752 -11.650 1.00 95.00 114 PHE A CA 1
ATOM 915 C C . PHE A 1 114 ? 14.641 -7.206 -10.227 1.00 95.00 114 PHE A C 1
ATOM 917 O O . PHE A 1 114 ? 15.682 -7.437 -9.608 1.00 95.00 114 PHE A O 1
ATOM 924 N N . CYS A 1 115 ? 13.606 -6.549 -9.697 1.00 95.81 115 CYS A N 1
ATOM 925 C CA . CYS A 1 115 ? 13.557 -6.000 -8.343 1.00 95.81 115 CYS A CA 1
ATOM 926 C C . CYS A 1 115 ? 13.151 -7.013 -7.251 1.00 95.81 115 CYS A C 1
ATOM 928 O O . CYS A 1 115 ? 13.020 -6.627 -6.086 1.00 95.81 115 CYS A O 1
ATOM 930 N N . GLU A 1 116 ? 12.969 -8.306 -7.559 1.00 94.00 116 GLU A N 1
ATOM 931 C CA . GLU A 1 116 ? 12.813 -9.340 -6.515 1.00 94.00 116 GLU A CA 1
ATOM 932 C C . GLU A 1 116 ? 14.039 -9.383 -5.590 1.00 94.00 116 GLU A C 1
ATOM 934 O O . GLU A 1 116 ? 13.917 -9.602 -4.382 1.00 94.00 116 GLU A O 1
ATOM 939 N N . SER A 1 117 ? 15.206 -9.071 -6.158 1.00 93.19 117 SER A N 1
ATOM 940 C CA . SER A 1 117 ? 16.402 -8.653 -5.431 1.00 93.19 117 SER A CA 1
ATOM 941 C C . SER A 1 117 ? 16.488 -7.121 -5.399 1.00 93.19 117 SER A C 1
ATOM 943 O O . SER A 1 117 ? 16.189 -6.502 -6.416 1.00 93.19 117 SER A O 1
ATOM 945 N N . PRO A 1 118 ? 16.932 -6.481 -4.301 1.00 95.25 118 PRO A N 1
ATOM 946 C CA . PRO A 1 118 ? 17.041 -5.024 -4.238 1.00 95.25 118 PRO A CA 1
ATOM 947 C C . PRO A 1 118 ? 17.916 -4.434 -5.359 1.00 95.25 118 PRO A C 1
ATOM 949 O O . PRO A 1 118 ? 19.051 -4.881 -5.561 1.00 95.25 118 PRO A O 1
ATOM 952 N N . ARG A 1 119 ? 17.409 -3.408 -6.056 1.00 96.56 119 ARG A N 1
ATOM 953 C CA . ARG A 1 119 ? 18.086 -2.716 -7.170 1.00 96.56 119 ARG A CA 1
ATOM 954 C C . ARG A 1 119 ? 18.166 -1.211 -6.969 1.00 96.56 119 ARG A C 1
ATOM 956 O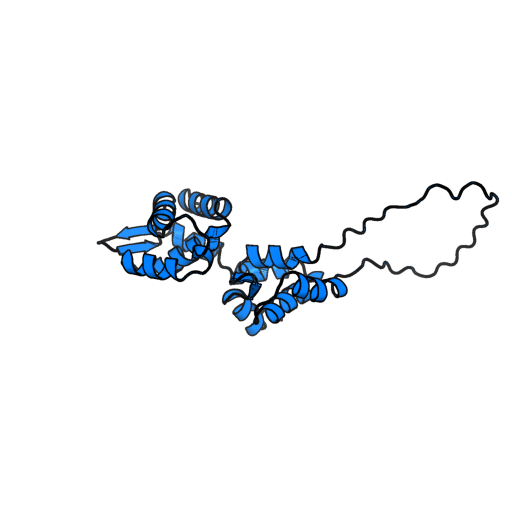 O . ARG A 1 119 ? 17.283 -0.592 -6.387 1.00 96.56 119 ARG A O 1
ATOM 963 N N . THR A 1 120 ? 19.214 -0.596 -7.479 1.00 96.38 120 THR A N 1
ATOM 964 C CA . THR A 1 120 ? 19.343 0.855 -7.575 1.00 96.38 120 THR A CA 1
ATOM 965 C C . THR A 1 120 ? 18.555 1.385 -8.771 1.00 96.38 120 THR A C 1
ATOM 967 O O . THR A 1 120 ? 18.212 0.653 -9.698 1.00 96.38 120 THR A O 1
ATOM 970 N N . LYS A 1 121 ? 18.277 2.691 -8.768 1.00 95.12 121 LYS A N 1
ATOM 971 C CA . LYS A 1 121 ? 17.626 3.357 -9.903 1.00 95.12 121 LYS A CA 1
ATOM 972 C C . LYS A 1 121 ? 18.429 3.193 -11.200 1.00 95.12 121 LYS A C 1
ATOM 974 O O . LYS A 1 121 ? 17.828 2.950 -12.236 1.00 95.12 121 LYS A O 1
ATOM 979 N N . VAL A 1 122 ? 19.757 3.312 -11.125 1.00 95.69 122 VAL A N 1
ATOM 980 C CA . VAL A 1 122 ? 20.661 3.212 -12.283 1.00 95.69 122 VAL A CA 1
ATOM 981 C C . VAL A 1 122 ? 20.564 1.827 -12.920 1.00 95.69 122 VAL A C 1
ATOM 983 O O . VAL A 1 122 ? 20.245 1.737 -14.097 1.00 95.69 122 VAL A O 1
ATOM 986 N N . GLU A 1 123 ? 20.684 0.761 -12.120 1.00 96.81 123 GLU A N 1
ATOM 987 C CA . GLU A 1 123 ? 20.582 -0.627 -12.604 1.00 96.81 123 GLU A CA 1
ATOM 988 C C . GLU A 1 123 ? 19.250 -0.908 -13.321 1.00 96.81 123 GLU A C 1
ATOM 990 O O . GLU A 1 123 ? 19.206 -1.646 -14.303 1.00 96.81 123 GLU A O 1
ATOM 995 N N . ILE A 1 124 ? 18.140 -0.345 -12.827 1.00 95.75 124 ILE A N 1
ATOM 996 C CA . ILE A 1 124 ? 16.825 -0.531 -13.459 1.00 95.75 124 ILE A CA 1
ATOM 997 C C . ILE A 1 124 ? 16.744 0.249 -14.771 1.00 95.75 124 ILE A C 1
ATOM 999 O O . ILE A 1 124 ? 16.265 -0.293 -15.763 1.00 95.75 124 ILE A O 1
ATOM 1003 N N . VAL A 1 125 ? 17.198 1.505 -14.783 1.00 94.00 125 VAL A N 1
ATOM 1004 C CA . VAL A 1 125 ? 17.179 2.355 -15.982 1.00 94.00 125 VAL A CA 1
ATOM 1005 C C . VAL A 1 125 ? 18.008 1.726 -17.100 1.00 94.00 125 VAL A C 1
ATOM 1007 O O . VAL A 1 125 ? 17.484 1.566 -18.197 1.00 94.00 125 VAL A O 1
ATOM 1010 N N . GLU A 1 126 ? 19.230 1.279 -16.806 1.00 94.75 126 GLU A N 1
ATOM 1011 C CA . GLU A 1 126 ? 20.114 0.607 -17.773 1.00 94.75 126 GLU A CA 1
ATOM 1012 C C . GLU A 1 126 ? 19.490 -0.673 -18.350 1.00 94.75 126 GLU A C 1
ATOM 1014 O O . GLU A 1 126 ? 19.680 -0.996 -19.521 1.00 94.75 126 GLU A O 1
ATOM 1019 N N . MET A 1 127 ? 18.709 -1.400 -17.545 1.00 94.50 127 MET A N 1
ATOM 1020 C CA . MET A 1 127 ? 17.992 -2.596 -17.991 1.00 94.50 127 MET A CA 1
ATOM 1021 C C . MET A 1 127 ? 16.790 -2.264 -18.888 1.00 94.50 127 MET A C 1
ATOM 1023 O O . MET A 1 127 ? 16.504 -3.006 -19.830 1.00 94.50 127 MET A O 1
ATOM 1027 N N . VAL A 1 128 ? 16.076 -1.176 -18.591 1.00 92.81 128 VAL A N 1
ATOM 1028 C CA . VAL A 1 128 ? 14.822 -0.796 -19.257 1.00 92.81 128 VAL A CA 1
ATOM 1029 C C . VAL A 1 128 ? 15.052 -0.028 -20.551 1.00 92.81 128 VAL A C 1
ATOM 1031 O O . VAL A 1 128 ? 14.360 -0.283 -21.532 1.00 92.81 128 VAL A O 1
ATOM 1034 N N . GLU A 1 129 ? 16.003 0.902 -20.568 1.00 90.75 129 GLU A N 1
ATOM 1035 C CA . GLU A 1 129 ? 16.286 1.789 -21.699 1.00 90.75 129 GLU A CA 1
ATOM 1036 C C . GLU A 1 129 ? 16.385 1.078 -23.065 1.00 90.75 129 GLU A C 1
ATOM 1038 O O . GLU A 1 129 ? 15.716 1.531 -23.996 1.00 90.75 129 GLU A O 1
ATOM 1043 N N . PRO A 1 130 ? 17.088 -0.066 -23.222 1.00 89.94 130 PRO A N 1
ATOM 1044 C CA . PRO A 1 130 ? 17.157 -0.758 -24.513 1.00 89.94 130 PRO A CA 1
ATOM 1045 C C . PRO A 1 130 ? 15.845 -1.438 -24.940 1.00 89.94 130 PRO A C 1
ATOM 1047 O O . PRO A 1 130 ? 15.728 -1.860 -26.090 1.00 89.94 130 PRO A O 1
ATOM 1050 N N . LEU A 1 131 ? 14.877 -1.592 -24.033 1.00 88.25 131 LEU A N 1
ATOM 1051 C CA . LEU A 1 131 ? 13.595 -2.259 -24.286 1.00 88.25 131 LEU A CA 1
ATOM 1052 C C . LEU A 1 131 ? 12.498 -1.286 -24.710 1.00 88.25 131 LEU A C 1
ATOM 1054 O O . LEU A 1 131 ? 11.464 -1.723 -25.212 1.00 88.25 131 LEU A O 1
ATOM 1058 N N . ILE A 1 132 ? 12.700 0.015 -24.493 1.00 86.00 132 ILE A N 1
ATOM 1059 C CA . ILE A 1 132 ? 11.733 1.035 -24.882 1.00 86.00 132 ILE A CA 1
ATOM 1060 C C . ILE A 1 132 ? 11.712 1.090 -26.413 1.00 86.00 132 ILE A C 1
ATOM 1062 O O . ILE A 1 132 ? 12.751 1.357 -27.025 1.00 86.00 132 ILE A O 1
ATOM 1066 N N . PRO A 1 133 ? 10.557 0.845 -27.058 1.00 74.44 133 PRO A N 1
ATOM 1067 C CA . PRO A 1 133 ? 10.449 0.961 -28.500 1.00 74.44 133 PRO A CA 1
ATOM 1068 C C . PRO A 1 133 ? 10.854 2.374 -28.922 1.00 74.44 133 PRO A C 1
ATOM 1070 O O . PRO A 1 133 ? 10.194 3.355 -28.585 1.00 74.44 133 PRO A O 1
ATOM 1073 N N . SER A 1 134 ? 11.961 2.487 -29.655 1.00 68.06 134 SER A N 1
ATOM 1074 C CA . SER A 1 134 ? 12.208 3.697 -30.431 1.00 68.06 134 SER A CA 1
ATOM 1075 C C . SER A 1 134 ? 11.171 3.717 -31.543 1.00 68.06 134 SER A C 1
ATOM 1077 O O . SER A 1 134 ? 11.005 2.709 -32.233 1.00 68.06 134 SER A O 1
ATOM 1079 N N . GLU A 1 135 ? 10.487 4.842 -31.750 1.00 58.28 135 GLU A N 1
ATOM 1080 C CA . GLU A 1 135 ? 9.759 5.082 -32.997 1.00 58.28 135 GLU A CA 1
ATOM 1081 C C . GLU A 1 135 ? 10.770 5.204 -34.147 1.00 58.28 135 GLU A C 1
ATOM 1083 O O . GLU A 1 135 ? 10.990 6.264 -34.730 1.00 58.28 135 GLU A O 1
ATOM 1088 N N . ARG A 1 136 ? 11.445 4.106 -34.484 1.00 49.00 136 ARG A N 1
ATOM 1089 C CA . ARG A 1 136 ? 12.038 3.938 -35.798 1.00 49.00 136 ARG A CA 1
ATOM 1090 C C . ARG A 1 136 ? 10.900 3.527 -36.700 1.00 49.00 136 ARG A C 1
ATOM 1092 O O . ARG A 1 136 ? 10.630 2.347 -36.897 1.00 49.00 136 ARG A O 1
ATOM 1099 N N . GLY A 1 137 ? 10.219 4.554 -37.198 1.00 40.66 137 GLY A N 1
ATOM 1100 C CA . GLY A 1 137 ? 9.361 4.426 -38.353 1.00 40.66 137 GLY A CA 1
ATOM 1101 C C . GLY A 1 137 ? 10.073 3.600 -39.414 1.00 40.66 137 GLY A C 1
ATOM 1102 O O . GLY A 1 137 ? 11.237 3.835 -39.746 1.00 40.66 137 GLY A O 1
ATOM 1103 N N . SER A 1 138 ? 9.345 2.618 -39.918 1.00 43.75 138 SER A N 1
ATOM 1104 C CA . SER A 1 138 ? 9.567 1.979 -41.196 1.00 43.75 138 SER A CA 1
ATOM 1105 C C . SER A 1 138 ? 9.806 3.058 -42.253 1.00 43.75 138 SER A C 1
ATOM 1107 O O . SER A 1 138 ? 8.860 3.598 -42.819 1.00 43.75 138 SER A O 1
ATOM 1109 N N . THR A 1 139 ? 11.054 3.415 -42.543 1.00 37.69 139 THR A N 1
ATOM 1110 C CA . THR A 1 139 ? 11.348 4.100 -43.800 1.00 37.69 139 THR A CA 1
ATOM 1111 C C . THR A 1 139 ? 11.441 3.018 -44.854 1.00 37.69 139 THR A C 1
ATOM 1113 O O . THR A 1 139 ? 12.507 2.467 -45.120 1.00 37.69 139 THR A O 1
ATOM 1116 N N . SER A 1 140 ? 10.289 2.699 -45.433 1.00 38.66 140 SER A N 1
ATOM 1117 C CA . SER A 1 140 ? 10.209 2.227 -46.805 1.00 38.66 140 SER A CA 1
ATOM 1118 C C . SER A 1 140 ? 11.126 3.097 -47.663 1.00 38.66 140 SER A C 1
ATOM 1120 O O . SER A 1 140 ? 10.905 4.301 -47.809 1.00 38.66 140 SER A O 1
ATOM 1122 N N . THR A 1 141 ? 12.187 2.492 -48.185 1.00 39.22 141 THR A N 1
ATOM 1123 C CA . THR A 1 141 ? 13.085 3.079 -49.172 1.00 39.22 141 THR A CA 1
ATOM 1124 C C . THR A 1 141 ? 12.263 3.491 -50.389 1.00 39.22 141 THR A C 1
ATOM 1126 O O . THR A 1 141 ? 11.952 2.672 -51.243 1.00 39.22 141 THR A O 1
ATOM 1129 N N . THR A 1 142 ? 11.885 4.765 -50.467 1.00 39.31 142 THR A N 1
ATOM 1130 C CA . THR A 1 142 ? 11.500 5.383 -51.736 1.00 39.31 142 THR A CA 1
ATOM 1131 C C . THR A 1 142 ? 12.604 6.361 -52.082 1.00 39.31 142 THR A C 1
ATOM 1133 O O . THR A 1 142 ? 12.667 7.480 -51.578 1.00 39.31 142 THR A O 1
ATOM 1136 N N . THR A 1 143 ? 13.538 5.890 -52.900 1.00 40.22 143 THR A N 1
ATOM 1137 C CA . THR A 1 143 ? 14.500 6.718 -53.621 1.00 40.22 143 THR A CA 1
ATOM 1138 C C . THR A 1 143 ? 13.734 7.712 -54.491 1.00 40.22 143 THR A C 1
ATOM 1140 O O . THR A 1 143 ? 13.301 7.380 -55.589 1.00 40.22 143 THR A O 1
ATOM 1143 N N . GLY A 1 144 ? 13.545 8.924 -53.974 1.00 34.91 144 GLY A N 1
ATOM 1144 C CA . GLY A 1 144 ? 13.018 10.078 -54.695 1.00 34.91 144 GLY A CA 1
ATOM 1145 C C . GLY A 1 144 ? 14.076 11.176 -54.820 1.00 34.91 144 GLY A C 1
ATOM 1146 O O . GLY A 1 144 ? 14.020 12.181 -54.127 1.00 34.91 144 GLY A O 1
ATOM 1147 N N . THR A 1 145 ? 15.086 10.981 -55.664 1.00 42.34 145 THR A N 1
ATOM 1148 C CA . THR A 1 145 ? 15.078 11.647 -56.972 1.00 42.34 145 THR A CA 1
ATOM 1149 C C . THR A 1 145 ? 14.938 13.161 -57.141 1.00 42.34 145 THR A C 1
ATOM 1151 O O . THR A 1 145 ? 14.602 13.519 -58.262 1.00 42.34 145 THR A O 1
ATOM 1154 N N . TYR A 1 146 ? 15.118 14.062 -56.166 1.00 40.94 146 TYR A N 1
ATOM 1155 C CA . TYR A 1 146 ? 14.978 15.511 -56.452 1.00 40.94 146 TYR A CA 1
ATOM 1156 C C . TYR A 1 146 ? 16.301 16.295 -56.374 1.00 40.94 146 TYR A C 1
ATOM 1158 O O . TYR A 1 146 ? 16.906 16.378 -55.303 1.00 40.94 146 TYR A O 1
ATOM 1166 N N . PRO A 1 147 ? 16.759 16.920 -57.480 1.00 42.53 147 PRO A N 1
ATOM 1167 C CA . PRO A 1 147 ? 17.970 17.730 -57.486 1.00 42.53 147 PRO A CA 1
ATOM 1168 C C . PRO A 1 147 ? 17.688 19.139 -56.946 1.00 42.53 147 PRO A C 1
ATOM 1170 O O . PRO A 1 147 ? 17.039 19.959 -57.595 1.00 42.53 147 PRO A O 1
ATOM 1173 N N . CYS A 1 148 ? 18.227 19.455 -55.769 1.00 42.12 148 CYS A N 1
ATOM 1174 C CA . CYS A 1 148 ? 18.280 20.827 -55.266 1.00 42.12 148 CYS A CA 1
ATOM 1175 C C . CYS A 1 148 ? 19.425 21.594 -55.953 1.00 42.12 148 CYS A C 1
ATOM 1177 O O . CYS A 1 148 ? 20.601 21.315 -55.722 1.00 42.12 148 CYS A O 1
ATOM 1179 N N . LYS A 1 149 ? 19.090 22.587 -56.788 1.00 45.00 149 LYS A N 1
ATOM 1180 C CA . LYS A 1 149 ? 20.042 23.555 -57.358 1.00 45.00 149 LYS A CA 1
ATOM 1181 C C . LYS A 1 149 ? 20.142 24.802 -56.469 1.00 45.00 149 LYS A C 1
ATOM 1183 O O . LYS A 1 149 ? 19.601 25.838 -56.828 1.00 45.00 149 LYS A O 1
ATOM 1188 N N . SER A 1 150 ? 20.807 24.728 -55.313 1.00 41.56 150 SER A N 1
ATOM 1189 C CA . SER A 1 150 ? 21.371 25.917 -54.636 1.00 41.56 150 SER A CA 1
ATOM 1190 C C . SER A 1 150 ? 22.199 25.533 -53.397 1.00 41.56 150 SER A C 1
ATOM 1192 O O . SER A 1 150 ? 21.637 24.977 -52.452 1.00 41.56 150 SER A O 1
ATOM 1194 N N . PRO A 1 151 ? 23.497 25.894 -53.312 1.00 44.56 151 PRO A N 1
ATOM 1195 C CA . PRO A 1 151 ? 24.342 25.603 -52.146 1.00 44.56 151 PRO A CA 1
ATOM 1196 C C . PRO A 1 151 ? 24.009 26.396 -50.867 1.00 44.56 151 PRO A C 1
ATOM 1198 O O . PRO A 1 151 ? 24.741 26.291 -49.888 1.00 44.56 151 PRO A O 1
ATOM 1201 N N . LYS A 1 152 ? 22.953 27.225 -50.846 1.00 47.62 152 LYS A N 1
ATOM 1202 C CA . LYS A 1 152 ? 22.689 28.172 -49.741 1.00 47.62 152 LYS A CA 1
ATOM 1203 C C . LYS A 1 152 ? 21.426 27.889 -48.911 1.00 47.62 152 LYS A C 1
ATOM 1205 O O . LYS A 1 152 ? 21.095 28.693 -48.048 1.00 47.62 152 LYS A O 1
ATOM 1210 N N . CYS A 1 153 ? 20.744 26.755 -49.108 1.00 36.53 153 CYS A N 1
ATOM 1211 C CA . CYS A 1 153 ? 19.517 26.408 -48.363 1.00 36.53 153 CYS A CA 1
ATOM 1212 C C . CYS A 1 153 ? 19.726 25.430 -47.177 1.00 36.53 153 CYS A C 1
ATOM 1214 O O . CYS A 1 153 ? 18.764 25.013 -46.542 1.00 36.53 153 CYS A O 1
ATOM 1216 N N . CYS A 1 154 ? 20.971 25.075 -46.829 1.00 37.97 154 CYS A N 1
ATOM 1217 C CA . CYS A 1 154 ? 21.281 24.086 -45.778 1.00 37.97 154 CYS A CA 1
ATOM 1218 C C . CYS A 1 154 ? 21.612 24.684 -44.395 1.00 37.97 154 CYS A C 1
ATOM 1220 O O . CYS A 1 154 ? 22.498 24.177 -43.711 1.00 37.97 154 CYS A O 1
ATOM 1222 N N . SER A 1 155 ? 20.933 25.744 -43.943 1.00 44.16 155 SER A N 1
ATOM 1223 C CA . SER A 1 155 ? 21.188 26.307 -42.599 1.00 44.16 155 SER A CA 1
ATOM 1224 C C . SER A 1 155 ? 20.013 26.262 -41.625 1.00 44.16 155 SER A C 1
ATOM 1226 O O . SER A 1 155 ? 20.134 26.780 -40.514 1.00 44.16 155 SER A O 1
ATOM 1228 N N . ARG A 1 156 ? 18.888 25.616 -41.956 1.00 44.16 156 ARG A N 1
ATOM 1229 C CA . ARG A 1 156 ? 17.782 25.536 -40.995 1.00 44.16 156 ARG A CA 1
ATOM 1230 C C . ARG A 1 156 ? 16.810 24.394 -41.255 1.00 44.16 156 ARG A C 1
ATOM 1232 O O . ARG A 1 156 ? 15.724 24.643 -41.736 1.00 44.16 156 ARG A O 1
ATOM 1239 N N . LEU A 1 157 ? 17.178 23.186 -40.837 1.00 40.41 157 LEU A N 1
ATOM 1240 C CA . LEU A 1 157 ? 16.252 22.190 -40.281 1.00 40.41 157 LEU A CA 1
ATOM 1241 C C . LEU A 1 157 ? 17.060 21.264 -39.353 1.00 40.41 157 LEU A C 1
ATOM 1243 O O . LEU A 1 157 ? 17.269 20.086 -39.625 1.00 40.41 157 LEU A O 1
ATOM 1247 N N . ARG A 1 158 ? 17.533 21.800 -38.216 1.00 39.19 158 ARG A N 1
ATOM 1248 C CA . ARG A 1 158 ? 17.725 20.953 -37.028 1.00 39.19 158 ARG A CA 1
ATOM 1249 C C . ARG A 1 158 ? 16.323 20.696 -36.497 1.00 39.19 158 ARG A C 1
ATOM 1251 O O . ARG A 1 158 ? 15.830 21.394 -35.618 1.00 39.19 158 ARG A O 1
ATOM 1258 N N . GLU A 1 159 ? 15.640 19.783 -37.167 1.00 40.34 159 GLU A N 1
ATOM 1259 C CA . GLU A 1 159 ? 14.308 19.347 -36.807 1.00 40.34 159 GLU A CA 1
ATOM 1260 C C . GLU A 1 159 ? 14.450 18.609 -35.477 1.00 40.34 159 GLU A C 1
ATOM 1262 O O . GLU A 1 159 ? 14.884 17.460 -35.413 1.00 40.34 159 GLU A O 1
ATOM 1267 N N . THR A 1 160 ? 14.193 19.319 -34.380 1.00 40.12 160 THR A N 1
ATOM 1268 C CA . THR A 1 160 ? 14.094 18.738 -33.045 1.00 40.12 160 THR A CA 1
ATOM 1269 C C . THR A 1 160 ? 12.856 17.854 -33.010 1.00 40.12 160 THR A C 1
ATOM 1271 O O . THR A 1 160 ? 11.829 18.225 -32.444 1.00 40.12 160 THR A O 1
ATOM 1274 N N . ARG A 1 161 ? 12.941 16.667 -33.611 1.00 37.69 161 ARG A N 1
ATOM 1275 C CA . ARG A 1 161 ? 12.028 15.573 -33.303 1.00 37.69 161 ARG A CA 1
ATOM 1276 C C . ARG A 1 161 ? 12.411 15.078 -31.919 1.00 37.69 161 ARG A C 1
ATOM 1278 O O . ARG A 1 161 ? 13.218 14.167 -31.773 1.00 37.69 161 ARG A O 1
ATOM 1285 N N . ARG A 1 162 ? 11.856 15.709 -30.882 1.00 40.66 162 ARG A N 1
ATOM 1286 C CA . ARG A 1 162 ? 11.660 15.004 -29.615 1.00 40.66 162 ARG A CA 1
ATOM 1287 C C . ARG A 1 162 ? 10.637 13.919 -29.923 1.00 40.66 162 ARG A C 1
ATOM 1289 O O . ARG A 1 162 ? 9.442 14.154 -29.816 1.00 40.66 162 ARG A O 1
ATOM 1296 N N . SER A 1 163 ? 11.113 12.763 -30.381 1.00 44.47 163 SER A N 1
ATOM 1297 C CA . SER A 1 163 ? 10.361 11.529 -30.209 1.00 44.47 163 SER A CA 1
ATOM 1298 C C . SER A 1 163 ? 10.080 11.440 -28.716 1.00 44.47 163 SER A C 1
ATOM 1300 O O . SER A 1 163 ? 11.027 11.441 -27.923 1.00 44.47 163 SER A O 1
ATOM 1302 N N . SER A 1 164 ? 8.814 11.461 -28.324 1.00 51.88 164 SER A N 1
ATOM 1303 C CA . SER A 1 164 ? 8.375 11.364 -26.932 1.00 51.88 164 SER A CA 1
ATOM 1304 C C . SER A 1 164 ? 8.626 9.948 -26.402 1.00 51.88 164 SER A C 1
ATOM 1306 O O . SER A 1 164 ? 7.695 9.252 -26.016 1.00 51.88 164 SER A O 1
ATOM 1308 N N . ALA A 1 165 ? 9.872 9.472 -26.447 1.00 66.00 165 ALA A N 1
ATOM 1309 C CA . ALA A 1 165 ? 10.246 8.203 -25.856 1.00 66.00 165 ALA A CA 1
ATOM 1310 C C . ALA A 1 165 ? 9.959 8.298 -24.355 1.00 66.00 165 ALA A C 1
ATOM 1312 O O . ALA A 1 165 ? 10.394 9.241 -23.686 1.00 66.00 165 ALA A O 1
ATOM 1313 N N . VAL A 1 166 ? 9.173 7.350 -23.847 1.00 82.56 166 VAL A N 1
ATOM 1314 C CA . VAL A 1 166 ? 8.856 7.253 -22.422 1.00 82.56 166 VAL A CA 1
ATOM 1315 C C . VAL A 1 166 ? 10.164 7.208 -21.636 1.00 82.56 166 VAL A C 1
ATOM 1317 O O . VAL A 1 166 ? 11.096 6.494 -21.993 1.00 82.56 166 VAL A O 1
ATOM 1320 N N . ASN A 1 167 ? 10.260 8.004 -20.573 1.00 87.94 167 ASN A N 1
ATOM 1321 C CA . ASN A 1 167 ? 11.447 8.007 -19.728 1.00 87.94 167 ASN A CA 1
ATOM 1322 C C . ASN A 1 167 ? 11.537 6.663 -18.974 1.00 87.94 167 ASN A C 1
ATOM 1324 O O . ASN A 1 167 ? 10.553 6.300 -18.334 1.00 87.94 167 ASN A O 1
ATOM 1328 N N . PRO A 1 168 ? 12.681 5.950 -18.949 1.00 89.00 168 PRO A N 1
ATOM 1329 C CA . PRO A 1 168 ? 12.831 4.704 -18.188 1.00 89.00 168 PRO A CA 1
ATOM 1330 C C . PRO A 1 168 ? 12.421 4.793 -16.707 1.00 89.00 168 PRO A C 1
ATOM 1332 O O . PRO A 1 168 ? 11.994 3.805 -16.110 1.00 89.00 168 PRO A O 1
ATOM 1335 N N . THR A 1 169 ? 12.503 5.974 -16.087 1.00 92.56 169 THR A N 1
ATOM 1336 C CA . THR A 1 169 ? 12.067 6.163 -14.695 1.00 92.56 169 THR A CA 1
ATOM 1337 C C . THR A 1 169 ? 10.554 6.079 -14.520 1.00 92.56 169 THR A C 1
ATOM 1339 O O . THR A 1 169 ? 10.099 5.854 -13.402 1.00 92.56 169 THR A O 1
ATOM 1342 N N . TYR A 1 170 ? 9.783 6.236 -15.600 1.00 92.69 170 TYR A N 1
ATOM 1343 C CA . TYR A 1 170 ? 8.328 6.099 -15.610 1.00 92.69 170 TYR A CA 1
ATOM 1344 C C . TYR A 1 170 ? 7.886 4.767 -15.002 1.00 92.69 170 TYR A C 1
ATOM 1346 O O . TYR A 1 170 ? 7.055 4.750 -14.100 1.00 92.69 170 TYR A O 1
ATOM 1354 N N . PHE A 1 171 ? 8.506 3.664 -15.427 1.00 94.00 171 PHE A N 1
ATOM 1355 C CA . PHE A 1 171 ? 8.138 2.322 -14.975 1.00 94.00 171 PHE A CA 1
ATOM 1356 C C . PHE A 1 171 ? 8.356 2.136 -13.473 1.00 94.00 171 PHE A C 1
ATOM 1358 O O . PHE A 1 171 ? 7.550 1.493 -12.807 1.00 94.00 171 PHE A O 1
ATOM 1365 N N . ILE A 1 172 ? 9.416 2.740 -12.926 1.00 94.50 172 ILE A N 1
ATOM 1366 C CA . ILE A 1 172 ? 9.695 2.722 -11.487 1.00 94.50 172 ILE A CA 1
ATOM 1367 C C . ILE A 1 172 ? 8.599 3.485 -10.741 1.00 94.50 172 ILE A C 1
ATOM 1369 O O . ILE A 1 172 ? 7.985 2.933 -9.833 1.00 94.50 172 ILE A O 1
ATOM 1373 N N . SER A 1 173 ? 8.330 4.728 -11.151 1.00 92.56 173 SER A N 1
ATOM 1374 C CA . SER A 1 173 ? 7.341 5.590 -10.497 1.00 92.56 173 SER A CA 1
ATOM 1375 C C . SER A 1 173 ? 5.929 5.012 -10.572 1.00 92.56 173 SER A C 1
ATOM 1377 O O . SER A 1 173 ? 5.241 4.962 -9.557 1.00 92.56 173 SER A O 1
ATOM 1379 N N . LYS A 1 174 ? 5.515 4.514 -11.742 1.00 93.00 174 LYS A N 1
ATOM 1380 C CA . LYS A 1 174 ? 4.196 3.904 -11.930 1.00 93.00 174 LYS A CA 1
ATOM 1381 C C . LYS A 1 174 ? 4.045 2.652 -11.066 1.00 93.00 174 LYS A C 1
ATOM 1383 O O . LYS A 1 174 ? 3.034 2.520 -10.387 1.00 93.00 174 LYS A O 1
ATOM 1388 N N . LEU A 1 175 ? 5.049 1.765 -11.030 1.00 93.56 175 LEU A N 1
ATOM 1389 C CA . LEU A 1 175 ? 5.001 0.562 -10.190 1.00 93.56 175 LEU A CA 1
ATOM 1390 C C . LEU A 1 175 ? 5.056 0.870 -8.691 1.00 93.56 175 LEU A C 1
ATOM 1392 O O . LEU A 1 175 ? 4.461 0.132 -7.910 1.00 93.56 175 LEU A O 1
ATOM 1396 N N . GLU A 1 176 ? 5.754 1.918 -8.265 1.00 92.19 176 GLU A N 1
ATOM 1397 C CA . GLU A 1 176 ? 5.713 2.378 -6.874 1.00 92.19 176 GLU A CA 1
ATOM 1398 C C . GLU A 1 176 ? 4.319 2.896 -6.494 1.00 92.19 176 GLU A C 1
ATOM 1400 O O . GLU A 1 176 ? 3.774 2.526 -5.452 1.00 92.19 176 GLU A O 1
ATOM 1405 N N . GLU A 1 177 ? 3.714 3.709 -7.361 1.00 89.75 177 GLU A N 1
ATOM 1406 C CA . GLU A 1 177 ? 2.402 4.322 -7.140 1.00 89.75 177 GLU A CA 1
ATOM 1407 C C . GLU A 1 177 ? 1.289 3.281 -6.947 1.00 89.75 177 GLU A C 1
ATOM 1409 O O . GLU A 1 177 ? 0.437 3.424 -6.059 1.00 89.75 177 GLU A O 1
ATOM 1414 N N . VAL A 1 178 ? 1.311 2.220 -7.759 1.00 91.06 178 VAL A N 1
ATOM 1415 C CA . VAL A 1 178 ? 0.335 1.117 -7.701 1.00 91.06 178 VAL A CA 1
ATOM 1416 C C . VAL A 1 178 ? 0.724 0.008 -6.719 1.00 91.06 178 VAL A C 1
ATOM 1418 O O . VAL A 1 178 ? -0.055 -0.915 -6.499 1.00 91.06 178 VAL A O 1
ATOM 1421 N N . GLY A 1 179 ? 1.905 0.095 -6.099 1.00 90.81 179 GLY A N 1
ATOM 1422 C CA . GLY A 1 179 ? 2.334 -0.820 -5.039 1.00 90.81 179 GLY A CA 1
ATOM 1423 C C . GLY A 1 179 ? 2.986 -2.106 -5.520 1.00 90.81 179 GLY A C 1
ATOM 1424 O O . GLY A 1 179 ? 3.061 -3.067 -4.756 1.00 90.81 179 GLY A O 1
ATOM 1425 N N . GLY A 1 180 ? 3.466 -2.155 -6.761 1.00 92.56 180 GLY A N 1
ATOM 1426 C CA . GLY A 1 180 ? 4.293 -3.244 -7.288 1.00 92.56 180 GLY A CA 1
ATOM 1427 C C . GLY A 1 180 ? 5.750 -3.166 -6.824 1.00 92.56 180 GLY A C 1
ATOM 1428 O O . GLY A 1 180 ? 6.369 -4.196 -6.544 1.00 92.56 180 GLY A O 1
ATOM 1429 N N . LEU A 1 181 ? 6.279 -1.951 -6.666 1.00 93.69 181 LEU A N 1
ATOM 1430 C CA . LEU A 1 181 ? 7.606 -1.684 -6.111 1.00 93.69 181 LEU A CA 1
ATOM 1431 C C . LEU A 1 181 ? 7.522 -0.849 -4.835 1.00 93.69 181 LEU A C 1
ATOM 1433 O O . LEU A 1 181 ? 6.543 -0.156 -4.579 1.00 93.69 181 LEU A O 1
ATOM 1437 N N . ARG A 1 182 ? 8.590 -0.899 -4.043 1.00 91.25 182 ARG A N 1
ATOM 1438 C CA . ARG A 1 182 ? 8.803 -0.008 -2.902 1.00 91.25 182 ARG A CA 1
ATOM 1439 C C . ARG A 1 182 ? 10.277 0.335 -2.742 1.00 91.25 182 ARG A C 1
ATOM 1441 O O . ARG A 1 182 ? 11.141 -0.501 -3.021 1.00 91.25 182 ARG A O 1
ATOM 1448 N N . TRP A 1 183 ? 10.554 1.531 -2.240 1.00 89.81 183 TRP A N 1
ATOM 1449 C CA . TRP A 1 183 ? 11.896 1.951 -1.857 1.00 89.81 183 TRP A CA 1
ATOM 1450 C C . TRP A 1 183 ? 12.202 1.527 -0.418 1.00 89.81 183 TRP A C 1
ATOM 1452 O O . TRP A 1 183 ? 11.556 1.976 0.526 1.00 89.81 183 TRP A O 1
ATOM 1462 N N . VAL A 1 184 ? 13.175 0.635 -0.238 1.00 85.62 184 VAL A N 1
ATOM 1463 C CA . VAL A 1 184 ? 13.602 0.105 1.066 1.00 85.62 184 VAL A CA 1
ATOM 1464 C C . VAL A 1 184 ? 15.124 0.044 1.080 1.00 85.62 184 VAL A C 1
ATOM 1466 O O . VAL A 1 184 ? 15.730 -0.439 0.130 1.00 85.62 184 VAL A O 1
ATOM 1469 N N . GLU A 1 185 ? 15.756 0.551 2.142 1.00 84.62 185 GLU A N 1
ATOM 1470 C CA . GLU A 1 185 ? 17.223 0.502 2.302 1.00 84.62 185 GLU A CA 1
ATOM 1471 C C . GLU A 1 185 ? 17.993 1.078 1.095 1.00 84.62 185 GLU A C 1
ATOM 1473 O O . GLU A 1 185 ? 18.982 0.521 0.621 1.00 84.62 185 GLU A O 1
ATOM 1478 N N . LYS A 1 186 ? 17.530 2.225 0.581 1.00 87.75 186 LYS A N 1
ATOM 1479 C CA . LYS A 1 186 ? 18.106 2.917 -0.587 1.00 87.75 186 LYS A CA 1
ATOM 1480 C C . LYS A 1 186 ? 18.073 2.107 -1.895 1.00 87.75 186 LYS A C 1
ATOM 1482 O O . LYS A 1 186 ? 18.858 2.378 -2.808 1.00 87.75 186 LYS A O 1
ATOM 1487 N N . LYS A 1 187 ? 17.193 1.110 -1.991 1.00 93.12 187 LYS A N 1
ATOM 1488 C CA . LYS A 1 187 ? 17.011 0.281 -3.184 1.00 93.12 187 LYS A CA 1
ATOM 1489 C C . LYS A 1 187 ? 15.531 -0.007 -3.433 1.00 93.12 187 LYS A C 1
ATOM 1491 O O . LYS A 1 187 ? 14.717 -0.067 -2.518 1.00 93.12 187 LYS A O 1
ATOM 1496 N N . TRP A 1 188 ? 15.181 -0.207 -4.693 1.00 94.94 188 TRP A N 1
ATOM 1497 C CA . TRP A 1 188 ? 13.872 -0.682 -5.115 1.00 94.94 188 TRP A CA 1
ATOM 1498 C C . TRP A 1 188 ? 13.761 -2.180 -4.905 1.00 94.94 188 TRP A C 1
ATOM 1500 O O . TRP A 1 188 ? 14.642 -2.940 -5.315 1.00 94.94 188 TRP A O 1
ATOM 1510 N N . ARG A 1 189 ? 12.652 -2.597 -4.301 1.00 95.12 189 ARG A N 1
ATOM 1511 C CA . ARG A 1 189 ? 12.307 -3.999 -4.091 1.00 95.12 189 ARG A CA 1
ATOM 1512 C C . ARG A 1 189 ? 10.864 -4.255 -4.498 1.00 95.12 189 ARG A C 1
ATOM 1514 O O . ARG A 1 189 ? 9.980 -3.454 -4.200 1.00 95.12 189 ARG A O 1
ATOM 1521 N N . THR A 1 190 ? 10.616 -5.403 -5.110 1.00 94.62 190 THR A N 1
ATOM 1522 C CA . THR A 1 190 ? 9.266 -5.861 -5.446 1.00 94.62 190 THR A CA 1
ATOM 1523 C C . THR A 1 190 ? 8.475 -6.171 -4.182 1.00 94.62 190 THR A C 1
ATOM 1525 O O . THR A 1 190 ? 8.967 -6.826 -3.251 1.00 94.62 190 THR A O 1
ATOM 1528 N N . THR A 1 191 ? 7.241 -5.681 -4.122 1.00 92.56 191 THR A N 1
ATOM 1529 C CA . THR A 1 191 ? 6.326 -5.946 -3.008 1.00 92.56 191 THR A CA 1
ATOM 1530 C C . THR A 1 191 ? 5.792 -7.379 -3.070 1.00 92.56 191 THR A C 1
ATOM 1532 O O . THR A 1 191 ? 6.072 -8.141 -3.994 1.00 92.56 191 THR A O 1
ATOM 1535 N N . GLU A 1 192 ? 5.032 -7.789 -2.058 1.00 89.81 192 GLU A N 1
ATOM 1536 C CA . GLU A 1 192 ? 4.346 -9.082 -2.097 1.00 89.81 192 GLU A CA 1
ATOM 1537 C C . GLU A 1 192 ? 3.283 -9.138 -3.202 1.00 89.81 192 GLU A C 1
ATOM 1539 O O . GLU A 1 192 ? 3.237 -10.118 -3.939 1.00 89.81 192 GLU A O 1
ATOM 1544 N N . ALA A 1 193 ? 2.508 -8.062 -3.378 1.00 89.31 193 ALA A N 1
ATOM 1545 C CA . ALA A 1 193 ? 1.533 -7.940 -4.459 1.00 89.31 193 ALA A CA 1
ATOM 1546 C C . ALA A 1 193 ? 2.208 -8.048 -5.838 1.00 89.31 193 ALA A C 1
ATOM 1548 O O . ALA A 1 193 ? 1.784 -8.847 -6.670 1.00 89.31 193 ALA A O 1
ATOM 1549 N N . GLY A 1 194 ? 3.324 -7.338 -6.045 1.00 89.88 194 GLY A N 1
ATOM 1550 C CA . GLY A 1 194 ? 4.106 -7.433 -7.282 1.00 89.88 194 GLY A CA 1
ATOM 1551 C C . GLY A 1 194 ? 4.629 -8.847 -7.560 1.00 89.88 194 GLY A C 1
ATOM 1552 O O . GLY A 1 194 ? 4.580 -9.311 -8.698 1.00 89.88 194 GLY A O 1
ATOM 1553 N N . ARG A 1 195 ? 5.066 -9.576 -6.521 1.00 90.06 195 ARG A N 1
ATOM 1554 C CA . ARG A 1 195 ? 5.483 -10.984 -6.654 1.00 90.06 195 ARG A CA 1
ATOM 1555 C C . ARG A 1 195 ? 4.326 -11.900 -7.036 1.00 90.06 195 ARG A C 1
ATOM 1557 O O . ARG A 1 195 ? 4.505 -12.739 -7.911 1.00 90.06 195 ARG A O 1
ATOM 1564 N N . LYS A 1 196 ? 3.155 -11.745 -6.412 1.00 88.44 196 LYS A N 1
ATOM 1565 C CA . LYS A 1 196 ? 1.970 -12.555 -6.736 1.00 88.44 196 LYS A CA 1
ATOM 1566 C C . LYS A 1 196 ? 1.562 -12.379 -8.196 1.00 88.44 196 LYS A C 1
ATOM 1568 O O . LYS A 1 196 ? 1.351 -13.372 -8.884 1.00 88.44 196 LYS A O 1
ATOM 1573 N N . ILE A 1 197 ? 1.544 -11.137 -8.677 1.00 85.19 197 ILE A N 1
ATOM 1574 C CA . ILE A 1 197 ? 1.237 -10.810 -10.073 1.00 85.19 197 ILE A CA 1
ATOM 1575 C C . ILE A 1 197 ? 2.258 -11.441 -11.042 1.00 85.19 197 ILE A C 1
ATOM 1577 O O . ILE A 1 197 ? 1.874 -12.008 -12.063 1.00 85.19 197 ILE A O 1
ATOM 1581 N N . ASN A 1 198 ? 3.551 -11.449 -10.696 1.00 78.12 198 ASN A N 1
ATOM 1582 C CA . ASN A 1 198 ? 4.577 -12.149 -11.482 1.00 78.12 198 ASN A CA 1
ATOM 1583 C C . ASN A 1 198 ? 4.435 -13.682 -11.467 1.00 78.12 198 ASN A C 1
ATOM 1585 O O . ASN A 1 198 ? 4.679 -14.327 -12.485 1.00 78.12 198 ASN A O 1
ATOM 1589 N N . GLN A 1 199 ? 4.094 -14.274 -10.319 1.00 71.94 199 GLN A N 1
ATOM 1590 C CA . GLN A 1 199 ? 4.062 -15.730 -10.120 1.00 71.94 199 GLN A CA 1
ATOM 1591 C C . GLN A 1 199 ? 2.818 -16.392 -10.700 1.00 71.94 199 GLN A C 1
ATOM 1593 O O . GLN A 1 199 ? 2.901 -17.508 -11.205 1.00 71.94 199 GLN A O 1
ATOM 1598 N N . LYS A 1 200 ? 1.664 -15.726 -10.630 1.00 61.12 200 LYS A N 1
ATOM 1599 C CA . LYS A 1 200 ? 0.395 -16.329 -11.039 1.00 61.12 200 LYS A CA 1
ATOM 1600 C C . LYS A 1 200 ? 0.255 -16.539 -12.546 1.00 61.12 200 LYS A C 1
ATOM 1602 O O . LYS A 1 200 ? -0.704 -17.169 -12.970 1.00 61.12 200 LYS A O 1
ATOM 1607 N N . GLY A 1 201 ? 1.153 -15.998 -13.371 1.00 54.03 201 GLY A N 1
ATOM 1608 C CA . GLY A 1 201 ? 0.978 -16.052 -14.823 1.00 54.03 201 GLY A CA 1
ATOM 1609 C C . GLY A 1 201 ? -0.316 -15.372 -15.299 1.00 54.03 201 GLY A C 1
ATOM 1610 O O . GLY A 1 201 ? -0.671 -15.528 -16.460 1.00 54.03 201 GLY A O 1
ATOM 1611 N N . GLU A 1 202 ? -0.984 -14.576 -14.446 1.00 53.97 202 GLU A N 1
ATOM 1612 C CA . GLU A 1 202 ? -2.237 -13.838 -14.721 1.00 53.97 202 GLU A CA 1
ATOM 1613 C C . GLU A 1 202 ? -2.087 -12.817 -15.865 1.00 53.97 202 GLU A C 1
ATOM 1615 O O . GLU A 1 202 ? -3.050 -12.215 -16.319 1.00 53.97 202 GLU A O 1
ATOM 1620 N N . PHE A 1 203 ? -0.878 -12.665 -16.399 1.00 50.00 203 PHE A N 1
ATOM 1621 C CA . PHE A 1 203 ? -0.609 -11.929 -17.622 1.00 50.00 203 PHE A CA 1
ATOM 1622 C C . PHE A 1 203 ? -0.810 -12.722 -18.927 1.00 50.00 203 PHE A C 1
ATOM 1624 O O . PHE A 1 203 ? -0.518 -12.159 -19.989 1.00 50.00 203 PHE A O 1
ATOM 1631 N N . LEU A 1 204 ? -1.219 -13.995 -18.860 1.00 38.44 204 LEU A N 1
ATOM 1632 C CA . LEU A 1 204 ? -1.470 -14.885 -20.007 1.00 38.44 204 LEU A CA 1
ATOM 1633 C C . LEU A 1 204 ? -2.954 -14.975 -20.422 1.00 38.44 204 LEU A C 1
ATOM 1635 O O . LEU A 1 204 ? -3.284 -15.806 -21.264 1.00 38.44 204 LEU A O 1
ATOM 1639 N N . GLY A 1 205 ? -3.823 -14.138 -19.849 1.00 37.09 205 GLY A N 1
ATOM 1640 C CA . GLY A 1 205 ? -5.161 -13.859 -20.381 1.00 37.09 205 GLY A CA 1
ATOM 1641 C C . GLY A 1 205 ? -5.133 -12.679 -21.338 1.00 37.09 205 GLY A C 1
ATOM 1642 O O . GLY A 1 205 ? -4.487 -11.666 -20.975 1.00 37.09 205 GLY A O 1
#